Protein AF-A0AB34X089-F1 (afdb_monomer_lite)

Sequence (264 aa):
MVSNAAAQARENARRSDGKFGVQQKAESGLSLTLPTDNRYVPQLSDFTVLPPASEYTDVRDDDGRLIKRKYLVERDGNKAECLEVYYPRTNQLQSCIYRDTEGFLVRDAHIPHEVYYFPNGALDSVSYSPRSEYLEDYLQGGCESFLFSEEYSADGALQDVRHFRSDPDGLTYASKTHLSRNGNVEFVMNYGTHGLYSLHRDIPSFESYYANGQVKRQEWSKAFLFHREGAPAVIEYNPDGSVKEEKYYREGKEVPPPTINNRH

Secondary structure (DSSP, 8-state):
--SHHHHHHHHHHHHHHT---HHHHHHHT------SS------GGGS--PPPSEEEEEEE-TT--EEEEEEEEEETTEEEEEEEEE-TTT--EEEEEEEETTBSSBSSTTS-SEEEE-TTS-EEEEE--B-HHHHHHHHHTT-SEEEEEEEE-TTS-EEEEEEEEE-TT--EEEEEEEE-TTS-EEEEEEEETTSSPPP-TTS-SEEEE-TTS-EEEEE-EETTEE--SSS-SEEEE-TTS-EEEEEEEETTEEEPPP------

Organism: NCBI:txid184870

pLDDT: mean 76.09, std 16.84, range [30.47, 95.56]

Structure (mmCIF, N/CA/C/O backbone):
data_AF-A0AB34X089-F1
#
_entry.id   AF-A0AB34X089-F1
#
loop_
_atom_site.group_PDB
_atom_site.id
_atom_site.type_symbol
_atom_site.label_atom_id
_atom_site.label_alt_id
_atom_site.label_comp_id
_atom_site.label_asym_id
_atom_site.label_entity_id
_atom_site.label_seq_id
_atom_site.pdbx_PDB_ins_code
_atom_site.Cartn_x
_atom_site.Cartn_y
_atom_site.Cartn_z
_atom_site.occupancy
_atom_site.B_iso_or_equiv
_atom_site.auth_seq_id
_atom_site.auth_comp_id
_atom_site.auth_asym_id
_atom_site.auth_atom_id
_atom_site.pdbx_PDB_model_num
ATOM 1 N N . MET A 1 1 ? -17.425 -5.849 40.007 1.00 37.03 1 MET A N 1
ATOM 2 C CA . MET A 1 1 ? -18.579 -5.551 39.125 1.00 37.03 1 MET A CA 1
ATOM 3 C C . MET A 1 1 ? -18.832 -4.040 38.940 1.00 37.03 1 MET A C 1
ATOM 5 O O . MET A 1 1 ? -19.973 -3.643 38.770 1.00 37.03 1 MET A O 1
ATOM 9 N N . VAL A 1 2 ? -17.805 -3.174 38.914 1.00 37.31 2 VAL A N 1
ATOM 10 C CA . VAL A 1 2 ? -17.994 -1.703 38.783 1.00 37.31 2 VAL A CA 1
ATOM 11 C C . VAL A 1 2 ? -17.608 -1.183 37.380 1.00 37.31 2 VAL A C 1
ATOM 13 O O . VAL A 1 2 ? -17.860 -0.031 37.051 1.00 37.31 2 VAL A O 1
ATOM 16 N N . SER A 1 3 ? -17.055 -2.032 36.502 1.00 49.06 3 SER A N 1
ATOM 17 C CA . SER A 1 3 ? -16.540 -1.623 35.184 1.00 49.06 3 SER A CA 1
ATOM 18 C C . SER A 1 3 ? -17.598 -1.474 34.078 1.00 49.06 3 SER A C 1
ATOM 20 O O . SER A 1 3 ? -17.338 -0.773 33.105 1.00 49.06 3 SER A O 1
ATOM 22 N N . ASN A 1 4 ? -18.791 -2.069 34.209 1.00 58.91 4 ASN A N 1
ATOM 23 C CA . ASN A 1 4 ? -19.722 -2.170 33.074 1.00 58.91 4 ASN A CA 1
ATOM 24 C C . ASN A 1 4 ? -20.587 -0.928 32.820 1.00 58.91 4 ASN A C 1
ATOM 26 O O . ASN A 1 4 ? -20.835 -0.607 31.666 1.00 58.91 4 ASN A O 1
ATOM 30 N N . ALA A 1 5 ? -21.029 -0.189 33.842 1.00 66.62 5 ALA A N 1
ATOM 31 C CA . ALA A 1 5 ? -21.973 0.917 33.623 1.00 66.62 5 ALA A CA 1
ATOM 32 C C . ALA A 1 5 ? -21.340 2.104 32.872 1.00 66.62 5 ALA A C 1
ATOM 34 O O . ALA A 1 5 ? -21.946 2.665 31.962 1.00 66.62 5 ALA A O 1
ATOM 35 N N . ALA A 1 6 ? -20.098 2.461 33.216 1.00 62.44 6 ALA A N 1
ATOM 36 C CA . ALA A 1 6 ? -19.370 3.535 32.543 1.00 62.44 6 ALA A CA 1
ATOM 37 C C . ALA A 1 6 ? -18.964 3.148 31.111 1.00 62.44 6 ALA A C 1
ATOM 39 O O . ALA A 1 6 ? -19.041 3.981 30.211 1.00 62.44 6 ALA A O 1
ATOM 40 N N . ALA A 1 7 ? -18.571 1.890 30.888 1.00 63.72 7 ALA A N 1
ATOM 41 C CA . ALA A 1 7 ? -18.294 1.367 29.552 1.00 63.72 7 ALA A CA 1
ATOM 42 C C . ALA A 1 7 ? -19.561 1.365 28.680 1.00 63.72 7 ALA A C 1
ATOM 44 O O . ALA A 1 7 ? -19.526 1.867 27.560 1.00 63.72 7 ALA A O 1
ATOM 45 N N . GLN A 1 8 ? -20.700 0.927 29.226 1.00 69.12 8 GLN A N 1
ATOM 46 C CA . GLN A 1 8 ? -21.992 0.929 28.533 1.00 69.12 8 GLN A CA 1
ATOM 47 C C . GLN A 1 8 ? -22.488 2.348 28.215 1.00 69.12 8 GLN A C 1
ATOM 49 O O . GLN A 1 8 ? -23.020 2.594 27.137 1.00 69.12 8 GLN A O 1
ATOM 54 N N . ALA A 1 9 ? -22.294 3.312 29.119 1.00 69.44 9 ALA A N 1
ATOM 55 C CA . ALA A 1 9 ? -22.629 4.710 28.847 1.00 69.44 9 ALA A CA 1
ATOM 56 C C . ALA A 1 9 ? -21.768 5.288 27.710 1.00 69.44 9 ALA A C 1
ATOM 58 O O . ALA A 1 9 ? -22.283 6.001 26.850 1.00 69.44 9 ALA A O 1
ATOM 59 N N . ARG A 1 10 ? -20.471 4.943 27.665 1.00 72.56 10 ARG A N 1
ATOM 60 C CA . ARG A 1 10 ? -19.563 5.326 26.565 1.00 72.56 10 ARG A CA 1
ATOM 61 C C . ARG A 1 10 ? -19.928 4.668 25.255 1.00 72.56 10 ARG A C 1
ATOM 63 O O . ARG A 1 10 ? -19.813 5.303 24.214 1.00 72.56 10 ARG A O 1
ATOM 70 N N . GLU A 1 11 ? -20.374 3.427 25.309 1.00 67.81 11 GLU A N 1
ATOM 71 C CA . GLU A 1 11 ? -20.908 2.717 24.154 1.00 67.81 11 GLU A CA 1
ATOM 72 C C . GLU A 1 11 ? -22.156 3.424 23.598 1.00 67.81 11 GLU A C 1
ATOM 74 O O . GLU A 1 11 ? -22.220 3.738 22.412 1.00 67.81 11 GLU A O 1
ATOM 79 N N . ASN A 1 12 ? -23.105 3.794 24.461 1.00 71.25 12 ASN A N 1
ATOM 80 C CA . ASN A 1 12 ? -24.312 4.513 24.044 1.00 71.25 12 ASN A CA 1
ATOM 81 C C . ASN A 1 12 ? -24.009 5.913 23.485 1.00 71.25 12 ASN A C 1
ATOM 83 O O . ASN A 1 12 ? -24.613 6.324 22.497 1.00 71.25 12 ASN A O 1
ATOM 87 N N . ALA A 1 13 ? -23.060 6.641 24.080 1.00 68.44 13 ALA A N 1
ATOM 88 C CA . ALA A 1 13 ? -22.653 7.953 23.579 1.00 68.44 13 ALA A CA 1
ATOM 89 C C . ALA A 1 13 ? -21.974 7.857 22.202 1.00 68.44 13 ALA A C 1
ATOM 91 O O . ALA A 1 13 ? -22.303 8.640 21.312 1.00 68.44 13 ALA A O 1
ATOM 92 N N . ARG A 1 14 ? -21.108 6.856 21.990 1.00 72.31 14 ARG A N 1
ATOM 93 C CA . ARG A 1 14 ? -20.492 6.577 20.680 1.00 72.31 14 ARG A CA 1
ATOM 94 C C . ARG A 1 14 ? -21.521 6.254 19.602 1.00 72.31 14 ARG A C 1
ATOM 96 O O . ARG A 1 14 ? -21.407 6.708 18.468 1.00 72.31 14 ARG A O 1
ATOM 103 N N . ARG A 1 15 ? -22.580 5.533 19.984 1.00 68.88 15 ARG A N 1
ATOM 104 C CA . ARG A 1 15 ? -23.734 5.285 19.109 1.00 68.88 15 ARG A CA 1
ATOM 105 C C . ARG A 1 15 ? -24.435 6.560 18.659 1.00 68.88 15 ARG A C 1
ATOM 107 O O . ARG A 1 15 ? -24.921 6.608 17.536 1.00 68.88 15 ARG A O 1
ATOM 114 N N . SER A 1 16 ? -24.461 7.583 19.509 1.00 69.88 16 SER A N 1
ATOM 115 C CA . SER A 1 16 ? -25.101 8.862 19.192 1.00 69.88 16 SER A CA 1
ATOM 116 C C . SER A 1 16 ? -24.227 9.830 18.391 1.00 69.88 16 SER A C 1
ATOM 118 O O . SER A 1 16 ? -24.769 10.599 17.604 1.00 69.88 16 SER A O 1
ATOM 120 N N . ASP A 1 17 ? -22.901 9.814 18.575 1.00 67.69 17 ASP A N 1
ATOM 121 C CA . ASP A 1 17 ? -21.990 10.782 17.941 1.00 67.69 17 ASP A CA 1
ATOM 122 C C . ASP A 1 17 ? -21.309 10.263 16.662 1.00 67.69 17 ASP A C 1
ATOM 124 O O . ASP A 1 17 ? -20.555 11.004 16.029 1.00 67.69 17 ASP A O 1
ATOM 128 N N . GLY A 1 18 ? -21.575 9.010 16.280 1.00 69.56 18 GLY A N 1
ATOM 129 C CA . GLY A 1 18 ? -21.073 8.392 15.052 1.00 69.56 18 GLY A CA 1
ATOM 130 C C . GLY A 1 18 ? -19.677 7.771 15.166 1.00 69.56 18 GLY A C 1
ATOM 131 O O . GLY A 1 18 ? -19.170 7.228 14.181 1.00 69.56 18 GLY A O 1
ATOM 132 N N . LYS A 1 19 ? -19.031 7.818 16.339 1.00 70.44 19 LYS A N 1
ATOM 133 C CA . LYS A 1 19 ? -17.640 7.368 16.499 1.00 70.44 19 LYS A CA 1
ATOM 134 C C . LYS A 1 19 ? -17.548 5.904 16.908 1.00 70.44 19 LYS A C 1
ATOM 136 O O . LYS A 1 19 ? -17.444 5.555 18.085 1.00 70.44 19 LYS A O 1
ATOM 141 N N . PHE A 1 20 ? -17.507 5.043 15.903 1.00 68.56 20 PHE A N 1
ATOM 142 C CA . PHE A 1 20 ? -17.489 3.588 16.052 1.00 68.56 20 PHE A CA 1
ATOM 143 C C . PHE A 1 20 ? -16.114 2.963 15.741 1.00 68.56 20 PHE A C 1
ATOM 145 O O . PHE A 1 20 ? -15.311 3.543 15.001 1.00 68.56 20 PHE A O 1
ATOM 152 N N . GLY A 1 21 ? -15.841 1.779 16.300 1.00 66.25 21 GLY A N 1
ATOM 153 C CA . GLY A 1 21 ? -14.844 0.828 15.778 1.00 66.25 21 GLY A CA 1
ATOM 154 C C . GLY A 1 21 ? -15.476 -0.108 14.736 1.00 66.25 21 GLY A C 1
ATOM 155 O O . GLY A 1 21 ? -16.667 0.010 14.458 1.00 66.25 21 GLY A O 1
ATOM 156 N N . VAL A 1 22 ? -14.712 -1.020 14.123 1.00 62.81 22 VAL A N 1
ATOM 157 C CA . VAL A 1 22 ? -15.210 -1.869 13.009 1.00 62.81 22 VAL A CA 1
ATOM 158 C C . VAL A 1 22 ? -16.387 -2.752 13.425 1.00 62.81 22 VAL A C 1
ATOM 160 O O . VAL A 1 22 ? -17.407 -2.760 12.736 1.00 62.81 22 VAL A O 1
ATOM 163 N N . GLN A 1 23 ? -16.294 -3.422 14.578 1.00 62.38 23 GLN A N 1
ATOM 164 C CA . GLN A 1 23 ? -17.406 -4.217 15.102 1.00 62.38 23 GLN A CA 1
ATOM 165 C C . GLN A 1 23 ? -18.640 -3.333 15.353 1.00 62.38 23 GLN A C 1
ATOM 167 O O . GLN A 1 23 ? -19.743 -3.670 14.929 1.00 62.38 23 GLN A O 1
ATOM 172 N N . GLN A 1 24 ? -18.461 -2.155 15.961 1.00 64.62 24 GLN A N 1
ATOM 173 C CA . GLN A 1 24 ? -19.585 -1.264 16.258 1.00 64.62 24 GLN A CA 1
ATOM 174 C C . GLN A 1 24 ? -20.178 -0.590 15.005 1.00 64.62 24 GLN A C 1
ATOM 176 O O . GLN A 1 24 ? -21.368 -0.278 14.981 1.00 64.62 24 GLN A O 1
ATOM 181 N N . LYS A 1 25 ? -19.390 -0.379 13.940 1.00 63.12 25 LYS A N 1
ATOM 182 C CA . LYS A 1 25 ? -19.893 0.079 12.631 1.00 63.12 25 LYS A CA 1
ATOM 183 C C . LYS A 1 25 ? -20.793 -0.976 11.991 1.00 63.12 25 LYS A C 1
ATOM 185 O O . LYS A 1 25 ? -21.901 -0.655 11.574 1.00 63.12 25 LYS A O 1
ATOM 190 N N . ALA A 1 26 ? -20.364 -2.238 12.006 1.00 60.94 26 ALA A N 1
ATOM 191 C CA . ALA A 1 26 ? -21.178 -3.348 11.520 1.00 60.94 26 ALA A CA 1
ATOM 192 C C . ALA A 1 26 ? -22.489 -3.492 12.320 1.00 60.94 26 ALA A C 1
ATOM 194 O O . ALA A 1 26 ? -23.559 -3.626 11.731 1.00 60.94 26 ALA A O 1
ATOM 195 N N . GLU A 1 27 ? -22.432 -3.384 13.651 1.00 60.38 27 GLU A N 1
ATOM 196 C CA . GLU A 1 27 ? -23.615 -3.457 14.525 1.00 60.38 27 GLU A CA 1
ATOM 197 C C . GLU A 1 27 ? -24.568 -2.255 14.394 1.00 60.38 27 GLU A C 1
ATOM 199 O O . GLU A 1 27 ? -25.774 -2.405 14.580 1.00 60.38 27 GLU A O 1
ATOM 204 N N . SER A 1 28 ? -24.054 -1.060 14.084 1.00 55.12 28 SER A N 1
ATOM 205 C CA . SER A 1 28 ? -24.868 0.155 13.899 1.00 55.12 28 SER A CA 1
ATOM 206 C C . SER A 1 28 ? -25.519 0.258 12.515 1.00 55.12 28 SER A C 1
ATOM 208 O O . SER A 1 28 ? -26.317 1.167 12.289 1.00 55.12 28 SER A O 1
ATOM 210 N N . GLY A 1 29 ? -25.194 -0.649 11.587 1.00 49.75 29 GLY A N 1
ATOM 211 C CA . GLY A 1 29 ? -25.644 -0.587 10.193 1.00 49.75 29 GLY A CA 1
ATOM 212 C C . GLY A 1 29 ? -24.965 0.513 9.365 1.00 49.75 29 GLY A C 1
ATOM 213 O O . GLY A 1 29 ? -25.297 0.687 8.193 1.00 49.75 29 GLY A O 1
ATOM 214 N N . LEU A 1 30 ? -24.005 1.244 9.943 1.00 42.28 30 LEU A N 1
ATOM 215 C CA . LEU A 1 30 ? -23.184 2.232 9.247 1.00 42.28 30 LEU A CA 1
ATOM 216 C C . LEU A 1 30 ? -21.988 1.516 8.616 1.00 42.28 30 LEU A C 1
ATOM 218 O O . LEU A 1 30 ? -20.950 1.315 9.245 1.00 42.28 30 LEU A O 1
ATOM 222 N N . SER A 1 31 ? -22.149 1.110 7.359 1.00 36.44 31 SER A N 1
ATOM 223 C CA . SER A 1 31 ? -21.093 0.462 6.581 1.00 36.44 31 SER A CA 1
ATOM 224 C C . SER A 1 31 ? -19.928 1.426 6.349 1.00 36.44 31 SER A C 1
ATOM 226 O O . SER A 1 31 ? -20.052 2.389 5.595 1.00 36.44 31 SER A O 1
ATOM 228 N N . LEU A 1 32 ? -18.767 1.148 6.951 1.00 37.31 32 LEU A N 1
ATOM 229 C CA . LEU A 1 32 ? -17.511 1.481 6.289 1.00 37.31 32 LEU A CA 1
ATOM 230 C C . LEU A 1 32 ? -17.284 0.337 5.306 1.00 37.31 32 LEU A C 1
ATOM 232 O O . LEU A 1 32 ? -16.791 -0.720 5.695 1.00 37.31 32 LEU A O 1
ATOM 236 N N . THR A 1 33 ? -17.723 0.517 4.065 1.00 33.50 33 THR A N 1
ATOM 237 C CA . THR A 1 33 ? -17.467 -0.451 3.002 1.00 33.50 33 THR A CA 1
ATOM 238 C C . THR A 1 33 ? -15.975 -0.373 2.691 1.00 33.50 33 THR A C 1
ATOM 240 O O . THR A 1 33 ? -15.536 0.361 1.815 1.00 33.50 33 THR A O 1
ATOM 243 N N . LEU A 1 34 ? -15.157 -1.066 3.479 1.00 36.75 34 LEU A N 1
ATOM 244 C CA . LEU A 1 34 ? -13.878 -1.526 2.969 1.00 36.75 34 LEU A CA 1
ATOM 245 C C . LEU A 1 34 ? -14.232 -2.695 2.056 1.00 36.75 34 LEU A C 1
ATOM 247 O O . LEU A 1 34 ? -14.986 -3.564 2.499 1.00 36.75 34 LEU A O 1
ATOM 251 N N . PRO A 1 35 ? -13.772 -2.712 0.798 1.00 32.91 35 PRO A N 1
ATOM 252 C CA . PRO A 1 35 ? -14.087 -3.791 -0.120 1.00 32.91 35 PRO A CA 1
ATOM 253 C C . PRO A 1 35 ? -13.508 -5.095 0.442 1.00 32.91 35 PRO A C 1
ATOM 255 O O . PRO A 1 35 ? -12.342 -5.419 0.243 1.00 32.91 35 PRO A O 1
ATOM 258 N N . THR A 1 36 ? -14.318 -5.836 1.199 1.00 36.28 36 THR A N 1
ATOM 259 C CA . THR A 1 36 ? -14.032 -7.221 1.591 1.00 36.28 36 THR A CA 1
ATOM 260 C C . THR A 1 36 ? -14.281 -8.161 0.416 1.00 36.28 36 THR A C 1
ATOM 262 O O . THR A 1 36 ? -13.644 -9.204 0.327 1.00 36.28 36 THR A O 1
ATOM 265 N N . ASP A 1 37 ? -15.126 -7.726 -0.524 1.00 30.47 37 ASP A N 1
ATOM 266 C CA . ASP A 1 37 ? -15.423 -8.379 -1.795 1.00 30.47 37 ASP A CA 1
ATOM 267 C C . ASP A 1 37 ? -15.024 -7.474 -2.961 1.00 30.47 37 ASP A C 1
ATOM 269 O O . ASP A 1 37 ? -15.840 -6.900 -3.669 1.00 30.47 37 ASP A O 1
ATOM 273 N N . ASN A 1 38 ? -13.721 -7.296 -3.113 1.00 33.72 38 ASN A N 1
ATOM 274 C CA . ASN A 1 38 ? -13.064 -7.239 -4.411 1.00 33.72 38 ASN A CA 1
ATOM 275 C C . ASN A 1 38 ? -11.576 -7.236 -4.108 1.00 33.72 38 ASN A C 1
ATOM 277 O O . ASN A 1 38 ? -10.961 -6.192 -3.899 1.00 33.72 38 ASN A O 1
ATOM 281 N N . ARG A 1 39 ? -10.982 -8.433 -4.083 1.00 37.31 39 ARG A N 1
ATOM 282 C CA . ARG A 1 39 ? -9.532 -8.581 -4.235 1.00 37.31 39 ARG A CA 1
ATOM 283 C C . ARG A 1 39 ? -9.173 -8.191 -5.667 1.00 37.31 39 ARG A C 1
ATOM 285 O O . ARG A 1 39 ? -8.784 -9.038 -6.466 1.00 37.31 39 ARG A O 1
ATOM 292 N N . TYR A 1 40 ? -9.361 -6.923 -6.011 1.00 37.41 40 TYR A N 1
ATOM 293 C CA . TYR A 1 40 ? -8.718 -6.353 -7.172 1.00 37.41 40 TYR A CA 1
ATOM 294 C C . TYR A 1 40 ? -7.255 -6.181 -6.781 1.00 37.41 40 TYR A C 1
ATOM 296 O O . TYR A 1 40 ? -6.865 -5.206 -6.149 1.00 37.41 40 TYR A O 1
ATOM 304 N N . VAL A 1 41 ? -6.485 -7.230 -7.051 1.00 35.94 41 VAL A N 1
ATOM 305 C CA . VAL A 1 41 ? -5.035 -7.158 -7.158 1.00 35.94 41 VAL A CA 1
ATOM 306 C C . VAL A 1 41 ? -4.806 -6.843 -8.629 1.00 35.94 41 VAL A C 1
ATOM 308 O O . VAL A 1 41 ? -5.027 -7.749 -9.443 1.00 35.94 41 VAL A O 1
ATOM 311 N N . PRO A 1 42 ? -4.469 -5.593 -8.995 1.00 38.41 42 PRO A N 1
ATOM 312 C CA . PRO A 1 42 ? -4.079 -5.276 -10.359 1.00 38.41 42 PRO A CA 1
ATOM 313 C C . PRO A 1 42 ? -2.997 -6.276 -10.748 1.00 38.41 42 PRO A C 1
ATOM 315 O O . PRO A 1 42 ? -1.983 -6.410 -10.072 1.00 38.41 42 PRO A O 1
ATOM 318 N N . GLN A 1 43 ? -3.264 -7.093 -11.757 1.00 35.66 43 GLN A N 1
ATOM 319 C CA . GLN A 1 43 ? -2.248 -8.006 -12.246 1.00 35.66 43 GLN A CA 1
ATOM 320 C C . GLN A 1 43 ? -1.304 -7.177 -13.118 1.00 35.66 43 GLN A C 1
ATOM 322 O O . GLN A 1 43 ? -1.750 -6.363 -13.928 1.00 35.66 43 GLN A O 1
ATOM 327 N N . LEU A 1 44 ? 0.002 -7.425 -12.995 1.00 39.03 44 LEU A N 1
ATOM 328 C CA . LEU A 1 44 ? 1.064 -6.840 -13.829 1.00 39.03 44 LEU A CA 1
ATOM 329 C C . LEU A 1 44 ? 0.743 -6.881 -15.345 1.00 39.03 44 LEU A C 1
ATOM 331 O O . LEU A 1 44 ? 1.301 -6.112 -16.128 1.00 39.03 44 LEU A O 1
ATOM 335 N N . SER A 1 45 ? -0.173 -7.765 -15.763 1.00 39.78 45 SER A N 1
ATOM 336 C CA . SER A 1 45 ? -0.670 -7.904 -17.132 1.00 39.78 45 SER A CA 1
ATOM 337 C C . SER A 1 45 ? -1.277 -6.635 -17.737 1.00 39.78 45 SER A C 1
ATOM 339 O O . SER A 1 45 ? -1.270 -6.530 -18.959 1.00 39.78 45 SER A O 1
ATOM 341 N N . ASP A 1 46 ? -1.723 -5.659 -16.942 1.00 43.34 46 ASP A N 1
ATOM 342 C CA . ASP A 1 46 ? -2.302 -4.416 -17.486 1.00 43.34 46 ASP A CA 1
ATOM 343 C C . ASP A 1 46 ? -1.253 -3.304 -17.712 1.00 43.34 46 ASP A C 1
ATOM 345 O O . ASP A 1 46 ? -1.487 -2.327 -18.436 1.00 43.34 46 ASP A O 1
ATOM 349 N N . PHE A 1 47 ? -0.050 -3.476 -17.157 1.00 44.12 47 PHE A N 1
ATOM 350 C CA . PHE A 1 47 ? 1.005 -2.455 -17.085 1.00 44.12 47 PHE A CA 1
ATOM 351 C C . PHE A 1 47 ? 2.334 -2.936 -17.674 1.00 44.12 47 PHE A C 1
ATOM 353 O O . PHE A 1 47 ? 3.411 -2.529 -17.242 1.00 44.12 47 PHE A O 1
ATOM 360 N N . THR A 1 48 ? 2.244 -3.835 -18.658 1.00 43.97 48 THR A N 1
ATOM 361 C CA . THR A 1 48 ? 3.385 -4.487 -19.306 1.00 43.97 48 THR A CA 1
ATOM 362 C C . THR A 1 48 ? 4.477 -3.480 -19.663 1.00 43.97 48 THR A C 1
ATOM 364 O O . THR A 1 48 ? 4.184 -2.422 -20.217 1.00 43.97 48 THR A O 1
ATOM 367 N N . VAL A 1 49 ? 5.735 -3.842 -19.379 1.00 51.72 49 VAL A N 1
ATOM 368 C CA . VAL A 1 49 ? 6.930 -3.161 -19.896 1.00 51.72 49 VAL A CA 1
ATOM 369 C C . VAL A 1 49 ? 6.744 -2.979 -21.398 1.00 51.72 49 VAL A C 1
ATOM 371 O O . VAL A 1 49 ? 6.703 -3.948 -22.158 1.00 51.72 49 VAL A O 1
ATOM 374 N N . LEU A 1 50 ? 6.529 -1.733 -21.804 1.00 56.38 50 LEU A N 1
ATOM 375 C CA . LEU A 1 50 ? 6.173 -1.419 -23.174 1.00 56.38 50 LEU A CA 1
ATOM 376 C C . LEU A 1 50 ? 7.403 -1.627 -24.066 1.00 56.38 50 LEU A C 1
ATOM 378 O O . LEU A 1 50 ? 8.502 -1.204 -23.695 1.00 56.38 50 LEU A O 1
ATOM 382 N N . PRO A 1 51 ? 7.252 -2.272 -25.235 1.00 57.69 51 PRO A N 1
ATOM 383 C CA . PRO A 1 51 ? 8.366 -2.454 -26.149 1.00 57.69 51 PRO A CA 1
ATOM 384 C C . PRO A 1 51 ? 8.893 -1.087 -26.623 1.00 57.69 51 PRO A C 1
ATOM 386 O O . PRO A 1 51 ? 8.110 -0.145 -26.781 1.00 57.69 51 PRO A O 1
ATOM 389 N N . PRO A 1 52 ? 10.208 -0.958 -26.869 1.00 61.03 52 PRO A N 1
ATOM 390 C CA . PRO A 1 52 ? 10.793 0.290 -27.342 1.00 61.03 52 PRO A CA 1
ATOM 391 C C . PRO A 1 52 ? 10.181 0.696 -28.689 1.00 61.03 52 PRO A C 1
ATOM 393 O O . PRO A 1 52 ? 10.203 -0.077 -29.646 1.00 61.03 52 PRO A O 1
ATOM 396 N N . ALA A 1 53 ? 9.671 1.926 -28.777 1.00 60.19 53 ALA A N 1
ATOM 397 C CA . ALA A 1 53 ? 9.202 2.517 -30.030 1.00 60.19 53 ALA A CA 1
ATOM 398 C C . ALA A 1 53 ? 10.385 2.951 -30.916 1.00 60.19 53 ALA A C 1
ATOM 400 O O . ALA A 1 53 ? 10.329 2.831 -32.139 1.00 60.19 53 ALA A O 1
ATOM 401 N N . SER A 1 54 ? 11.478 3.419 -30.299 1.00 65.62 54 SER A N 1
ATOM 402 C CA . SER A 1 54 ? 12.769 3.662 -30.957 1.00 65.62 54 SER A CA 1
ATOM 403 C C . SER A 1 54 ? 13.912 3.789 -29.942 1.00 65.62 54 SER A C 1
ATOM 405 O O . SER A 1 54 ? 13.749 4.417 -28.892 1.00 65.62 54 SER A O 1
ATOM 407 N N . GLU A 1 55 ? 15.083 3.229 -30.258 1.00 67.06 55 GLU A N 1
ATOM 408 C CA . GLU A 1 55 ? 16.297 3.326 -29.433 1.00 67.06 55 GLU A CA 1
ATOM 409 C C . GLU A 1 55 ? 17.009 4.670 -29.630 1.00 67.06 55 GLU A C 1
ATOM 411 O O . GLU A 1 55 ? 17.119 5.162 -30.754 1.00 67.06 55 GLU A O 1
ATOM 416 N N . TYR A 1 56 ? 17.520 5.256 -28.542 1.00 74.06 56 TYR A N 1
ATOM 417 C CA . TYR A 1 56 ? 18.230 6.539 -28.589 1.00 74.06 56 TYR A CA 1
ATOM 418 C C . TYR A 1 56 ? 19.688 6.430 -28.143 1.00 74.06 56 TYR A C 1
ATOM 420 O O . TYR A 1 56 ? 20.535 7.137 -28.691 1.00 74.06 56 TYR A O 1
ATOM 428 N N . THR A 1 57 ? 20.023 5.602 -27.145 1.00 86.50 57 THR A N 1
ATOM 429 C CA . THR A 1 57 ? 21.415 5.478 -26.667 1.00 86.50 57 THR A CA 1
ATOM 430 C C . THR A 1 57 ? 21.647 4.195 -25.859 1.00 86.50 57 THR A C 1
ATOM 432 O O . THR A 1 57 ? 20.913 3.933 -24.909 1.00 86.50 57 THR A O 1
ATOM 435 N N . ASP A 1 58 ? 22.724 3.466 -26.168 1.00 90.38 58 ASP A N 1
ATOM 436 C CA . ASP A 1 58 ? 23.292 2.387 -25.344 1.00 90.38 58 ASP A CA 1
ATOM 437 C C . ASP A 1 58 ? 24.609 2.877 -24.711 1.00 90.38 58 ASP A C 1
ATOM 439 O O . ASP A 1 58 ? 25.469 3.430 -25.400 1.00 90.38 58 ASP A O 1
ATOM 443 N N . VAL A 1 59 ? 24.801 2.642 -23.411 1.00 88.88 59 VAL A N 1
ATOM 444 C CA . VAL A 1 59 ? 26.065 2.896 -22.700 1.00 88.88 59 VAL A CA 1
ATOM 445 C C . VAL A 1 59 ? 26.632 1.572 -22.219 1.00 88.88 59 VAL A C 1
ATOM 447 O O . VAL A 1 59 ? 25.946 0.817 -21.525 1.00 88.88 59 VAL A O 1
ATOM 450 N N . ARG A 1 60 ? 27.891 1.302 -22.570 1.00 89.75 60 ARG A N 1
ATOM 451 C CA . ARG A 1 60 ? 28.584 0.047 -22.263 1.00 89.75 60 ARG A CA 1
ATOM 452 C C . ARG A 1 60 ? 29.822 0.282 -21.398 1.00 89.75 60 ARG A C 1
ATOM 454 O O . ARG A 1 60 ? 30.373 1.380 -21.429 1.00 89.75 60 ARG A O 1
ATOM 461 N N . ASP A 1 61 ? 30.214 -0.719 -20.611 1.00 86.81 61 ASP A N 1
ATOM 462 C CA . ASP A 1 61 ? 31.481 -0.714 -19.864 1.00 86.81 61 ASP A CA 1
ATOM 463 C C . ASP A 1 61 ? 32.677 -1.024 -20.782 1.00 86.81 61 ASP A C 1
ATOM 465 O O . ASP A 1 61 ? 32.507 -1.307 -21.971 1.00 86.81 61 ASP A O 1
ATOM 469 N N . ASP A 1 62 ? 33.890 -0.980 -20.224 1.00 87.75 62 ASP A N 1
ATOM 470 C CA . ASP A 1 62 ? 35.136 -1.282 -20.946 1.00 87.75 62 ASP A CA 1
ATOM 471 C C . ASP A 1 62 ? 35.177 -2.727 -21.488 1.00 87.75 62 ASP A C 1
ATOM 473 O O . ASP A 1 62 ? 35.861 -3.004 -22.473 1.00 87.75 62 ASP A O 1
ATOM 477 N N . ASP A 1 63 ? 34.401 -3.638 -20.885 1.00 86.50 63 ASP A N 1
ATOM 478 C CA . ASP A 1 63 ? 34.230 -5.028 -21.322 1.00 86.50 63 ASP A CA 1
ATOM 479 C C . ASP A 1 63 ? 33.106 -5.182 -22.377 1.00 86.50 63 ASP A C 1
ATOM 481 O O . ASP A 1 63 ? 32.803 -6.295 -22.817 1.00 86.50 63 ASP A O 1
ATOM 485 N N . GLY A 1 64 ? 32.456 -4.086 -22.788 1.00 85.06 64 GLY A N 1
ATOM 486 C CA . GLY A 1 64 ? 31.371 -4.057 -23.773 1.00 85.06 64 GLY A CA 1
ATOM 487 C C . GLY A 1 64 ? 29.988 -4.462 -23.243 1.00 85.06 64 GLY A C 1
ATOM 488 O O . GLY A 1 64 ? 29.035 -4.574 -24.032 1.00 85.06 64 GLY A O 1
ATOM 489 N N . ARG A 1 65 ? 29.834 -4.673 -21.931 1.00 85.50 65 ARG A N 1
ATOM 490 C CA . ARG A 1 65 ? 28.551 -5.022 -21.296 1.00 85.50 65 ARG A CA 1
ATOM 491 C C . ARG A 1 65 ? 27.642 -3.807 -21.218 1.00 85.50 65 ARG A C 1
ATOM 493 O O . ARG A 1 65 ? 28.110 -2.697 -20.998 1.00 85.50 65 ARG A O 1
ATOM 500 N N . LEU A 1 66 ? 26.338 -4.015 -21.379 1.00 86.19 66 LEU A N 1
ATOM 501 C CA . LEU A 1 66 ? 25.357 -2.936 -21.340 1.00 86.19 66 LEU A CA 1
ATOM 502 C C . LEU A 1 66 ? 25.154 -2.475 -19.890 1.00 86.19 66 LEU A C 1
ATOM 504 O O . LEU A 1 66 ? 24.772 -3.262 -19.033 1.00 86.19 66 LEU A O 1
ATOM 508 N N . ILE A 1 67 ? 25.416 -1.199 -19.614 1.00 90.06 67 ILE A N 1
ATOM 509 C CA . ILE A 1 67 ? 25.203 -0.596 -18.289 1.00 90.06 67 ILE A CA 1
ATOM 510 C C . ILE A 1 67 ? 23.879 0.160 -18.264 1.00 90.06 67 ILE A C 1
ATOM 512 O O . ILE A 1 67 ? 23.160 0.139 -17.264 1.00 90.06 67 ILE A O 1
ATOM 516 N N . LYS A 1 68 ? 23.575 0.879 -19.349 1.00 91.94 68 LYS A N 1
ATOM 517 C CA . LYS A 1 68 ? 22.360 1.683 -19.473 1.00 91.94 68 LYS A CA 1
ATOM 518 C C . LYS A 1 68 ? 21.848 1.654 -20.897 1.00 91.94 68 LYS A C 1
ATOM 520 O O . LYS A 1 68 ? 22.646 1.661 -21.834 1.00 91.94 68 LYS A O 1
ATOM 525 N N . ARG A 1 69 ? 20.533 1.714 -21.042 1.00 91.44 69 ARG A N 1
ATOM 526 C CA . ARG A 1 69 ? 19.865 1.881 -22.329 1.00 91.44 69 ARG A CA 1
ATOM 527 C C . ARG A 1 69 ? 18.769 2.922 -22.200 1.00 91.44 69 ARG A C 1
ATOM 529 O O . ARG A 1 69 ? 18.070 2.968 -21.195 1.00 91.44 69 ARG A O 1
ATOM 536 N N . LYS A 1 70 ? 18.624 3.751 -23.224 1.00 90.38 70 LYS A N 1
ATOM 537 C CA . LYS A 1 70 ? 17.615 4.800 -23.287 1.00 90.38 70 LYS A CA 1
ATOM 538 C C . LYS A 1 70 ? 16.806 4.688 -24.575 1.00 90.38 70 LYS A C 1
ATOM 540 O O . LYS A 1 70 ? 17.387 4.644 -25.664 1.00 90.38 70 LYS A O 1
ATOM 545 N N . TYR A 1 71 ? 15.482 4.669 -24.452 1.00 87.38 71 TYR A N 1
ATOM 546 C CA . TYR A 1 71 ? 14.551 4.596 -25.582 1.00 87.38 71 TYR A CA 1
ATOM 547 C C . TYR A 1 71 ? 13.260 5.367 -25.321 1.00 87.38 71 TYR A C 1
ATOM 549 O O . TYR A 1 71 ? 12.957 5.735 -24.188 1.00 87.38 71 TYR A O 1
ATOM 557 N N . LEU A 1 72 ? 12.500 5.607 -26.386 1.00 84.19 72 LEU A N 1
ATOM 558 C CA . LEU A 1 72 ? 11.146 6.136 -26.287 1.00 84.19 72 LEU A CA 1
ATOM 559 C C . LEU A 1 72 ? 10.146 4.986 -26.238 1.00 84.19 72 LEU A C 1
ATOM 561 O O . LEU A 1 72 ? 10.270 3.999 -26.964 1.00 84.19 72 LEU A O 1
ATOM 565 N N . VAL A 1 73 ? 9.144 5.161 -25.400 1.00 81.31 73 VAL A N 1
ATOM 566 C CA . VAL A 1 73 ? 7.994 4.292 -25.225 1.00 81.31 73 VAL A CA 1
ATOM 567 C C . VAL A 1 73 ? 6.752 5.056 -25.653 1.00 81.31 73 VAL A C 1
ATOM 569 O O . VAL A 1 73 ? 6.620 6.240 -25.342 1.00 81.31 73 VAL A O 1
ATOM 572 N N . GLU A 1 74 ? 5.844 4.384 -26.357 1.00 78.12 74 GLU A N 1
ATOM 573 C CA . GLU A 1 74 ? 4.556 4.942 -26.762 1.00 78.12 74 GLU A CA 1
ATOM 574 C C . GLU A 1 74 ? 3.425 3.978 -26.386 1.00 78.12 74 GLU A C 1
ATOM 576 O O . GLU A 1 74 ? 3.491 2.788 -26.696 1.00 78.12 74 GLU A O 1
ATOM 581 N N . ARG A 1 75 ? 2.392 4.494 -25.717 1.00 72.19 75 ARG A N 1
ATOM 582 C CA . ARG A 1 75 ? 1.153 3.775 -25.392 1.00 72.19 75 ARG A CA 1
ATOM 583 C C . ARG A 1 75 ? -0.020 4.720 -25.575 1.00 72.19 75 ARG A C 1
ATOM 585 O O . ARG A 1 75 ? -0.003 5.815 -25.030 1.00 72.19 75 ARG A O 1
ATOM 592 N N . ASP A 1 76 ? -0.999 4.316 -26.378 1.00 70.94 76 ASP A N 1
ATOM 593 C CA . ASP A 1 76 ? -2.227 5.085 -26.628 1.00 70.94 76 ASP A CA 1
ATOM 594 C C . ASP A 1 76 ? -1.975 6.555 -27.039 1.00 70.94 76 ASP A C 1
ATOM 596 O O . ASP A 1 76 ? -2.732 7.464 -26.710 1.00 70.94 76 ASP A O 1
ATOM 600 N N . GLY A 1 77 ? -0.878 6.798 -27.770 1.00 72.88 77 GLY A N 1
ATOM 601 C CA . GLY A 1 77 ? -0.438 8.129 -28.204 1.00 72.88 77 GLY A CA 1
ATOM 602 C C . GLY A 1 77 ? 0.333 8.935 -27.148 1.00 72.88 77 GLY A C 1
ATOM 603 O O . GLY A 1 77 ? 0.915 9.969 -27.482 1.00 72.88 77 GLY A O 1
ATOM 604 N N . ASN A 1 78 ? 0.403 8.458 -25.902 1.00 74.56 78 ASN A N 1
ATOM 605 C CA . ASN A 1 78 ? 1.246 9.019 -24.852 1.00 74.56 78 ASN A CA 1
ATOM 606 C C . ASN A 1 78 ? 2.678 8.509 -24.988 1.00 74.56 78 ASN A C 1
ATOM 608 O O . ASN A 1 78 ? 2.917 7.320 -25.198 1.00 74.56 78 ASN A O 1
ATOM 612 N N . LYS A 1 79 ? 3.640 9.418 -24.834 1.00 77.19 79 LYS A N 1
ATOM 613 C CA . LYS A 1 79 ? 5.066 9.138 -24.992 1.00 77.19 79 LYS A CA 1
ATOM 614 C C . LYS A 1 79 ? 5.807 9.325 -23.679 1.00 77.19 79 LYS A C 1
ATOM 616 O O . LYS A 1 79 ? 5.603 10.319 -22.987 1.00 77.19 79 LYS A O 1
ATOM 621 N N . ALA A 1 80 ? 6.697 8.391 -23.371 1.00 82.00 80 ALA A N 1
ATOM 622 C CA . ALA A 1 80 ? 7.602 8.481 -22.237 1.00 82.00 80 ALA A CA 1
ATOM 623 C C . ALA A 1 80 ? 9.004 8.034 -22.648 1.00 82.00 80 ALA A C 1
ATOM 625 O O . ALA A 1 80 ? 9.187 7.081 -23.400 1.00 82.00 80 ALA A O 1
ATOM 626 N N . GLU A 1 81 ? 10.011 8.724 -22.147 1.00 86.94 81 GLU A N 1
ATOM 627 C CA . GLU A 1 81 ? 11.390 8.278 -22.209 1.00 86.94 81 GLU A CA 1
ATOM 628 C C . GLU A 1 81 ? 11.626 7.224 -21.128 1.00 86.94 81 GLU A C 1
ATOM 630 O O . GLU A 1 81 ? 11.321 7.469 -19.965 1.00 86.94 81 GLU A O 1
ATOM 635 N N . CYS A 1 82 ? 12.196 6.080 -21.499 1.00 88.88 82 CYS A N 1
ATOM 636 C CA . CYS A 1 82 ? 12.629 5.044 -20.572 1.00 88.88 82 CYS A CA 1
ATOM 637 C C . CYS A 1 82 ? 14.157 5.026 -20.466 1.00 88.88 82 CYS A C 1
ATOM 639 O O . CYS A 1 82 ? 14.859 4.986 -21.482 1.00 88.88 82 CYS A O 1
ATOM 641 N N . LEU A 1 83 ? 14.665 5.018 -19.235 1.00 91.06 83 LEU A N 1
ATOM 642 C CA . LEU A 1 83 ? 16.049 4.716 -18.897 1.00 91.06 83 LEU A CA 1
ATOM 643 C C . LEU A 1 83 ? 16.114 3.368 -18.179 1.00 91.06 83 LEU A C 1
ATOM 645 O O . LEU A 1 83 ? 15.705 3.238 -17.025 1.00 91.06 83 LEU A O 1
ATOM 649 N N . GLU A 1 84 ? 16.703 2.390 -18.846 1.00 93.19 84 GLU A N 1
ATOM 650 C CA . GLU A 1 84 ? 17.102 1.128 -18.246 1.00 93.19 84 GLU A CA 1
ATOM 651 C C . GLU A 1 84 ? 18.492 1.250 -17.633 1.00 93.19 84 GLU A C 1
ATOM 653 O O . GLU A 1 84 ? 19.424 1.787 -18.242 1.00 93.19 84 GLU A O 1
ATOM 658 N N . VAL A 1 85 ? 18.641 0.702 -16.434 1.00 93.75 85 VAL A N 1
ATOM 659 C CA . VAL A 1 85 ? 19.921 0.540 -15.744 1.00 93.75 85 VAL A CA 1
ATOM 660 C C . VAL A 1 85 ? 20.099 -0.935 -15.437 1.00 93.75 85 VAL A C 1
ATOM 662 O O . VAL A 1 85 ? 19.143 -1.607 -15.051 1.00 93.75 85 VAL A O 1
ATOM 665 N N . TYR A 1 86 ? 21.316 -1.435 -15.615 1.00 92.12 86 TYR A N 1
ATOM 666 C CA . TYR A 1 86 ? 21.653 -2.845 -15.477 1.00 92.12 86 TYR A CA 1
ATOM 667 C C . TYR A 1 86 ? 22.641 -3.061 -14.333 1.00 92.12 86 TYR A C 1
ATOM 669 O O . TYR A 1 86 ? 23.547 -2.255 -14.101 1.00 92.12 86 TYR A O 1
ATOM 677 N N . TYR A 1 87 ? 22.497 -4.186 -13.637 1.00 89.00 87 TYR A N 1
ATOM 678 C CA . TYR A 1 87 ? 23.432 -4.585 -12.599 1.00 89.00 87 TYR A CA 1
ATOM 679 C C . TYR A 1 87 ? 24.825 -4.864 -13.182 1.00 89.00 87 TYR A C 1
ATOM 681 O O . TYR A 1 87 ? 24.958 -5.627 -14.151 1.00 89.00 87 TYR A O 1
ATOM 689 N N . PRO A 1 88 ? 25.893 -4.346 -12.547 1.00 80.12 88 PRO A N 1
ATOM 690 C CA . PRO A 1 88 ? 27.251 -4.690 -12.935 1.00 80.12 88 PRO A CA 1
ATOM 691 C C . PRO A 1 88 ? 27.480 -6.202 -12.841 1.00 80.12 88 PRO A C 1
ATOM 693 O O . PRO A 1 88 ? 27.094 -6.840 -11.860 1.00 80.12 88 PRO A O 1
ATOM 696 N N . ARG A 1 89 ? 28.185 -6.766 -13.827 1.00 78.12 89 ARG A N 1
ATOM 697 C CA . ARG A 1 89 ? 28.603 -8.182 -13.919 1.00 78.12 89 ARG A CA 1
ATOM 698 C C . ARG A 1 89 ? 27.510 -9.207 -14.228 1.00 78.12 89 ARG A C 1
ATOM 700 O O . ARG A 1 89 ? 27.843 -10.213 -14.845 1.00 78.12 89 ARG A O 1
ATOM 707 N N . THR A 1 90 ? 26.251 -8.987 -13.848 1.00 82.12 90 THR A N 1
ATOM 708 C CA . THR A 1 90 ? 25.156 -9.918 -14.191 1.00 82.12 90 THR A CA 1
ATOM 709 C C . THR A 1 90 ? 24.452 -9.542 -15.490 1.00 82.12 90 THR A C 1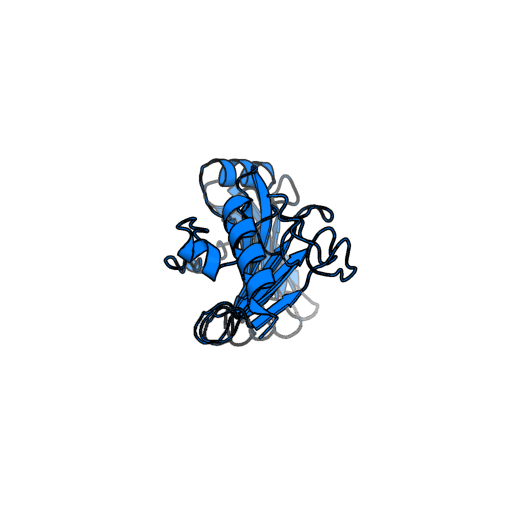
ATOM 711 O O . THR A 1 90 ? 23.840 -10.411 -16.106 1.00 82.12 90 THR A O 1
ATOM 714 N N . ASN A 1 91 ? 24.548 -8.271 -15.917 1.00 80.06 91 ASN A N 1
ATOM 715 C CA . ASN A 1 91 ? 23.839 -7.724 -17.082 1.00 80.06 91 ASN A CA 1
ATOM 716 C C . ASN A 1 91 ? 22.311 -7.930 -16.997 1.00 80.06 91 ASN A C 1
ATOM 718 O O . ASN A 1 91 ? 21.614 -7.888 -18.008 1.00 80.06 91 ASN A O 1
ATOM 722 N N . GLN A 1 92 ? 21.799 -8.180 -15.787 1.00 88.88 92 GLN A N 1
ATOM 723 C CA . GLN A 1 92 ? 20.373 -8.216 -15.505 1.00 88.88 92 GLN A CA 1
ATOM 724 C C . GLN A 1 92 ? 19.861 -6.797 -15.313 1.00 88.88 92 GLN A C 1
ATOM 726 O O . GLN A 1 92 ? 20.573 -5.933 -14.795 1.00 88.88 92 GLN A O 1
ATOM 731 N N . LEU A 1 93 ? 18.620 -6.574 -15.729 1.00 90.25 93 LEU A N 1
ATOM 732 C CA . LEU A 1 93 ? 17.938 -5.306 -15.552 1.00 90.25 93 LEU A CA 1
ATOM 733 C C . LEU A 1 93 ? 17.809 -5.009 -14.053 1.00 90.25 93 LEU A C 1
ATOM 735 O O . LEU A 1 93 ? 17.375 -5.865 -13.292 1.00 90.25 93 LEU A O 1
ATOM 739 N N . GLN A 1 94 ? 18.238 -3.821 -13.640 1.00 93.88 94 GLN A N 1
ATOM 740 C CA . GLN A 1 94 ? 18.131 -3.330 -12.267 1.00 93.88 94 GLN A CA 1
ATOM 741 C C . GLN A 1 94 ? 16.918 -2.415 -12.118 1.00 93.88 94 GLN A C 1
ATOM 743 O O . GLN A 1 94 ? 16.197 -2.497 -11.127 1.00 93.88 94 GLN A O 1
ATOM 748 N N . SER A 1 95 ? 16.701 -1.525 -13.087 1.00 93.81 95 SER A N 1
ATOM 749 C CA . SER A 1 95 ? 15.575 -0.599 -13.045 1.00 93.81 95 SER A CA 1
ATOM 750 C C . SER A 1 95 ? 15.175 -0.091 -14.420 1.00 93.81 95 SER A C 1
ATOM 752 O O . SER A 1 95 ? 16.047 0.133 -15.261 1.00 93.81 95 SER A O 1
ATOM 754 N N . CYS A 1 96 ? 13.890 0.203 -14.590 1.00 91.31 96 CYS A N 1
ATOM 755 C CA . CYS A 1 96 ? 13.357 1.040 -15.661 1.00 91.31 96 CYS A CA 1
ATOM 756 C C . CYS A 1 96 ? 12.806 2.321 -15.041 1.00 91.31 96 CYS A C 1
ATOM 758 O O . CYS A 1 96 ? 11.945 2.264 -14.165 1.00 91.31 96 CYS A O 1
ATOM 760 N N . ILE A 1 97 ? 13.282 3.471 -15.500 1.00 90.38 97 ILE A N 1
ATOM 761 C CA . ILE A 1 97 ? 12.834 4.782 -15.033 1.00 90.38 97 ILE A CA 1
ATOM 762 C C . ILE A 1 97 ? 12.178 5.485 -16.211 1.00 90.38 97 ILE A C 1
ATOM 764 O O . ILE A 1 97 ? 12.851 5.761 -17.204 1.00 90.38 97 ILE A O 1
ATOM 768 N N . TYR A 1 98 ? 10.886 5.778 -16.103 1.00 86.81 98 TYR A N 1
ATOM 769 C CA . TYR A 1 98 ? 10.133 6.441 -17.159 1.00 86.81 98 TYR A CA 1
ATOM 770 C C . TYR A 1 98 ? 9.867 7.895 -16.790 1.00 86.81 98 TYR A C 1
ATOM 772 O O . TYR A 1 98 ? 9.523 8.219 -15.649 1.00 86.81 98 TYR A O 1
ATOM 780 N N . ARG A 1 99 ? 10.031 8.789 -17.759 1.00 84.56 99 ARG A N 1
ATOM 781 C CA . ARG A 1 99 ? 9.793 10.228 -17.613 1.00 84.56 99 ARG A CA 1
ATOM 782 C C . ARG A 1 99 ? 9.068 10.735 -18.853 1.00 84.56 99 ARG A C 1
ATOM 784 O O . ARG A 1 99 ? 9.316 10.257 -19.956 1.00 84.56 99 ARG A O 1
ATOM 791 N N . ASP A 1 100 ? 8.165 11.692 -18.690 1.00 75.31 100 ASP A N 1
ATOM 792 C CA . ASP A 1 100 ? 7.555 12.364 -19.837 1.00 75.31 100 ASP A CA 1
ATOM 793 C C . ASP A 1 100 ? 8.616 13.232 -20.541 1.00 75.31 100 ASP A C 1
ATOM 795 O O . ASP A 1 100 ? 9.509 13.808 -19.922 1.00 75.31 100 ASP A O 1
ATOM 799 N N . THR A 1 101 ? 8.526 13.340 -21.860 1.00 65.00 101 THR A N 1
ATOM 800 C CA . THR A 1 101 ? 9.356 14.264 -22.643 1.00 65.00 101 THR A CA 1
ATOM 801 C C . THR A 1 101 ? 9.123 15.736 -22.278 1.00 65.00 101 THR A C 1
ATOM 803 O O . THR A 1 101 ? 10.008 16.566 -22.479 1.00 65.00 101 THR A O 1
ATOM 806 N N . GLU A 1 102 ? 7.957 16.061 -21.710 1.00 65.44 102 GLU A N 1
ATOM 807 C CA . GLU A 1 102 ? 7.576 17.412 -21.281 1.00 65.44 102 GLU A CA 1
ATOM 808 C C . GLU A 1 102 ? 7.724 17.643 -19.759 1.00 65.44 102 GLU A C 1
ATOM 810 O O . GLU A 1 102 ? 7.350 18.711 -19.269 1.00 65.44 102 GLU A O 1
ATOM 815 N N . GLY A 1 103 ? 8.250 16.680 -18.981 1.00 60.03 103 GLY A N 1
ATOM 816 C CA . GLY A 1 103 ? 8.448 16.834 -17.530 1.00 60.03 103 GLY A CA 1
ATOM 817 C C . GLY A 1 103 ? 8.819 15.551 -16.768 1.00 60.03 103 GLY A C 1
ATOM 818 O O . GLY A 1 103 ? 8.872 14.461 -17.316 1.00 60.03 103 GLY A O 1
ATOM 819 N N . PHE A 1 104 ? 9.059 15.653 -15.455 1.00 58.44 104 PHE A N 1
ATOM 820 C CA . PHE A 1 104 ? 9.484 14.498 -14.642 1.00 58.44 104 PHE A CA 1
ATOM 821 C C . PHE A 1 104 ? 8.373 13.473 -14.334 1.00 58.44 104 PHE A C 1
ATOM 823 O O . PHE A 1 104 ? 8.681 12.381 -13.873 1.00 58.44 104 PHE A O 1
ATOM 830 N N . LEU A 1 105 ? 7.101 13.808 -14.573 1.00 60.41 105 LEU A N 1
ATOM 831 C CA . LEU A 1 105 ? 5.938 12.984 -14.221 1.00 60.41 105 LEU A CA 1
ATOM 832 C C . LEU A 1 105 ? 5.281 12.411 -15.473 1.00 60.41 105 LEU A C 1
ATOM 834 O O . LEU A 1 105 ? 5.081 13.137 -16.448 1.00 60.41 105 LEU A O 1
ATOM 838 N N . VAL A 1 106 ? 4.909 11.133 -15.426 1.00 63.56 106 VAL A N 1
ATOM 839 C CA . VAL A 1 106 ? 4.300 10.443 -16.566 1.00 63.56 106 VAL A CA 1
ATOM 840 C C . VAL A 1 106 ? 2.828 10.841 -16.675 1.00 63.56 106 VAL A C 1
ATOM 842 O O . VAL A 1 106 ? 2.099 10.815 -15.690 1.00 63.56 106 VAL A O 1
ATOM 845 N N . ARG A 1 107 ? 2.386 11.276 -17.860 1.00 62.75 107 ARG A N 1
ATOM 846 C CA . ARG A 1 107 ? 0.991 11.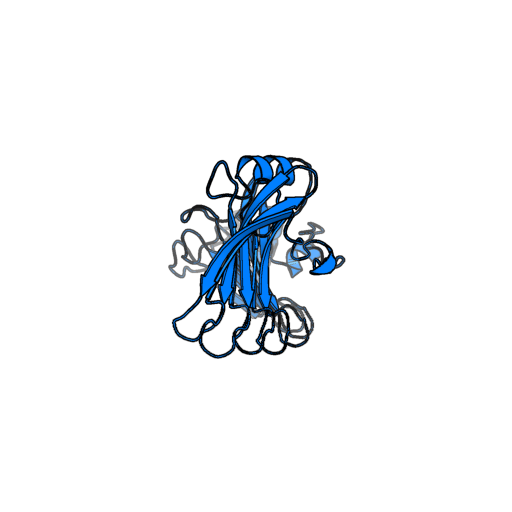701 -18.080 1.00 62.75 107 ARG A CA 1
ATOM 847 C C . ARG A 1 107 ? -0.003 10.548 -18.009 1.00 62.75 107 ARG A C 1
ATOM 849 O O . ARG A 1 107 ? -1.108 10.734 -17.516 1.00 62.75 107 ARG A O 1
ATOM 856 N N . ASP A 1 108 ? 0.397 9.389 -18.512 1.00 65.88 108 ASP A N 1
ATOM 857 C CA . ASP A 1 108 ? -0.429 8.191 -18.527 1.00 65.88 108 ASP A CA 1
ATOM 858 C C . ASP A 1 108 ? -0.179 7.374 -17.263 1.00 65.88 108 ASP A C 1
ATOM 860 O O . ASP A 1 108 ? 0.933 6.903 -17.025 1.00 65.88 108 ASP A O 1
ATOM 864 N N . ALA A 1 109 ? -1.219 7.184 -16.459 1.00 67.12 109 ALA A N 1
ATOM 865 C CA . ALA A 1 109 ? -1.129 6.373 -15.259 1.00 67.12 109 ALA A CA 1
ATOM 866 C C . ALA A 1 109 ? -0.884 4.878 -15.522 1.00 67.12 109 ALA A C 1
ATOM 868 O O . ALA A 1 109 ? -0.567 4.151 -14.584 1.00 67.12 109 ALA A O 1
ATOM 869 N N . HIS A 1 110 ? -1.008 4.412 -16.766 1.00 67.75 110 HIS A N 1
ATOM 870 C CA . HIS A 1 110 ? -0.684 3.039 -17.151 1.00 67.75 110 HIS A CA 1
ATOM 871 C C . HIS A 1 110 ? 0.774 2.848 -17.564 1.00 67.75 110 HIS A C 1
ATOM 873 O O . HIS A 1 110 ? 1.186 1.727 -17.879 1.00 67.75 110 HIS A O 1
ATOM 879 N N . ILE A 1 111 ? 1.559 3.923 -17.584 1.00 73.56 111 ILE A N 1
ATOM 880 C CA . ILE A 1 111 ? 3.003 3.858 -17.752 1.00 73.56 111 ILE A CA 1
ATOM 881 C C . ILE A 1 111 ? 3.624 4.002 -16.352 1.00 73.56 111 ILE A C 1
ATOM 883 O O . ILE A 1 111 ? 3.425 5.031 -15.699 1.00 73.56 111 ILE A O 1
ATOM 887 N N . PRO A 1 112 ? 4.370 2.991 -15.866 1.00 80.81 112 PRO A N 1
ATOM 888 C CA . PRO A 1 112 ? 5.077 3.088 -14.594 1.00 80.81 112 PRO A CA 1
ATOM 889 C C . PRO A 1 112 ? 6.008 4.293 -14.576 1.00 80.81 112 PRO A C 1
ATOM 891 O O . PRO A 1 112 ? 6.615 4.613 -15.585 1.00 80.81 112 PRO A O 1
ATOM 894 N N . HIS A 1 113 ? 6.174 4.933 -13.428 1.00 85.44 113 HIS A N 1
ATOM 895 C CA . HIS A 1 113 ? 7.210 5.939 -13.213 1.00 85.44 113 HIS A CA 1
ATOM 896 C C . HIS A 1 113 ? 8.565 5.267 -12.964 1.00 85.44 113 HIS A C 1
ATOM 898 O O . HIS A 1 113 ? 9.570 5.644 -13.569 1.00 85.44 113 HIS A O 1
ATOM 904 N N . GLU A 1 114 ? 8.595 4.249 -12.103 1.00 90.44 114 GLU A N 1
ATOM 905 C CA . GLU A 1 114 ? 9.799 3.479 -11.785 1.00 90.44 114 GLU A CA 1
ATOM 906 C C . GLU A 1 114 ? 9.454 2.002 -11.604 1.00 90.44 114 GLU A C 1
ATOM 908 O O . GLU A 1 114 ? 8.438 1.657 -11.000 1.00 90.44 114 GLU A O 1
ATOM 913 N N . VAL A 1 115 ? 10.328 1.140 -12.114 1.00 92.06 115 VAL A N 1
ATOM 914 C CA . VAL A 1 115 ? 10.292 -0.308 -11.919 1.00 92.06 115 VAL A CA 1
ATOM 915 C C . VAL A 1 115 ? 11.669 -0.748 -11.457 1.00 92.06 115 VAL A C 1
ATOM 917 O O . VAL A 1 115 ? 12.658 -0.387 -12.093 1.00 92.06 115 VAL A O 1
ATOM 920 N N . TYR A 1 116 ? 11.737 -1.537 -10.392 1.00 93.94 116 TYR A N 1
ATOM 921 C CA . TYR A 1 116 ? 12.973 -2.099 -9.859 1.00 93.94 116 TYR A CA 1
ATOM 922 C C . TYR A 1 116 ? 12.932 -3.621 -9.876 1.00 93.94 116 TYR A C 1
ATOM 924 O O . TYR A 1 116 ? 11.870 -4.235 -9.763 1.00 93.94 116 TYR A O 1
ATOM 932 N N . TYR A 1 117 ? 14.111 -4.222 -9.987 1.00 92.62 117 TYR A N 1
ATOM 933 C CA . TYR A 1 117 ? 14.299 -5.665 -10.014 1.00 92.62 117 TYR A CA 1
ATOM 934 C C . TYR A 1 117 ? 15.414 -6.065 -9.059 1.00 92.62 117 TYR A C 1
ATOM 936 O O . TYR A 1 117 ? 16.409 -5.355 -8.913 1.00 92.62 117 TYR A O 1
ATOM 944 N N . PHE A 1 118 ? 15.285 -7.244 -8.466 1.00 92.00 118 PHE A N 1
ATOM 945 C CA . PHE A 1 118 ? 16.337 -7.863 -7.676 1.00 92.00 118 PHE A CA 1
ATOM 946 C C . PHE A 1 118 ? 17.488 -8.373 -8.562 1.00 92.00 118 PHE A C 1
ATOM 948 O O . PHE A 1 118 ? 17.286 -8.677 -9.739 1.00 92.00 118 PHE A O 1
ATOM 955 N N . PRO A 1 119 ? 18.691 -8.613 -7.997 1.00 93.00 119 PRO A N 1
ATOM 956 C CA . PRO A 1 119 ? 19.824 -9.188 -8.734 1.00 93.00 119 PRO A CA 1
ATOM 957 C C . PRO A 1 119 ? 19.627 -10.617 -9.264 1.00 93.00 119 PRO A C 1
ATOM 959 O O . PRO A 1 119 ? 20.550 -11.158 -9.870 1.00 93.00 119 PRO A O 1
ATOM 962 N N . ASN A 1 120 ? 18.500 -11.265 -8.956 1.00 89.75 120 ASN A N 1
ATOM 963 C CA . ASN A 1 120 ? 18.102 -12.557 -9.518 1.00 89.75 120 ASN A CA 1
ATOM 964 C C . ASN A 1 120 ? 17.110 -12.411 -10.693 1.00 89.75 120 ASN A C 1
ATOM 966 O O . ASN A 1 120 ? 16.719 -13.424 -11.271 1.00 89.75 120 ASN A O 1
ATOM 970 N N . GLY A 1 121 ? 16.709 -11.182 -11.035 1.00 88.94 121 GLY A N 1
ATOM 971 C CA . GLY A 1 121 ? 15.762 -10.849 -12.097 1.00 88.94 121 GLY A CA 1
ATOM 972 C C . GLY A 1 121 ? 14.297 -10.833 -11.660 1.00 88.94 121 GLY A C 1
ATOM 973 O O . GLY A 1 121 ? 13.435 -10.531 -12.482 1.00 88.94 121 GLY A O 1
ATOM 974 N N . ALA A 1 122 ? 13.992 -11.151 -10.398 1.00 88.31 122 ALA A N 1
ATOM 975 C CA . ALA A 1 122 ? 12.637 -11.028 -9.871 1.00 88.31 122 ALA A CA 1
ATOM 976 C C . ALA A 1 122 ? 12.232 -9.551 -9.765 1.00 88.31 122 ALA A C 1
ATOM 978 O O . ALA A 1 122 ? 13.067 -8.692 -9.476 1.00 88.31 122 ALA A O 1
ATOM 979 N N . LEU A 1 123 ? 10.948 -9.266 -9.986 1.00 89.50 123 LEU A N 1
ATOM 980 C CA . LEU A 1 123 ? 10.382 -7.937 -9.781 1.00 89.50 123 LEU A CA 1
ATOM 981 C C . LEU A 1 123 ? 10.513 -7.555 -8.301 1.00 89.50 123 LEU A C 1
ATOM 983 O O . LEU A 1 123 ? 10.181 -8.359 -7.435 1.00 89.50 123 LEU A O 1
ATOM 987 N N . ASP A 1 124 ? 11.027 -6.358 -8.036 1.00 93.25 124 ASP A N 1
ATOM 988 C CA . ASP A 1 124 ? 11.167 -5.793 -6.689 1.00 93.25 124 ASP A CA 1
ATOM 989 C C . ASP A 1 124 ? 10.012 -4.833 -6.424 1.00 93.25 124 ASP A C 1
ATOM 991 O O . ASP A 1 124 ? 9.208 -5.045 -5.521 1.00 93.25 124 ASP A O 1
ATOM 995 N N . SER A 1 125 ? 9.851 -3.820 -7.271 1.00 92.56 125 SER A N 1
ATOM 996 C CA . SER A 1 125 ? 8.767 -2.859 -7.106 1.00 92.56 125 SER A CA 1
ATOM 997 C C . SER A 1 125 ? 8.355 -2.198 -8.409 1.00 92.56 125 SER A C 1
ATOM 999 O O . SER A 1 125 ? 9.125 -2.110 -9.367 1.00 92.56 125 SER A O 1
ATOM 1001 N N . VAL A 1 126 ? 7.117 -1.718 -8.420 1.00 89.12 126 VAL A N 1
ATOM 1002 C CA . VAL A 1 126 ? 6.544 -0.880 -9.473 1.00 89.12 126 VAL A CA 1
ATOM 1003 C C . VAL A 1 126 ? 5.929 0.331 -8.793 1.00 89.12 126 VAL A C 1
ATOM 1005 O O . VAL A 1 126 ? 5.234 0.189 -7.788 1.00 89.12 126 VAL A O 1
ATOM 1008 N N . SER A 1 127 ? 6.167 1.527 -9.320 1.00 88.50 127 SER A N 1
ATOM 1009 C CA . SER A 1 127 ? 5.514 2.746 -8.854 1.00 88.50 127 SER A CA 1
ATOM 1010 C C . SER A 1 127 ? 4.974 3.568 -10.012 1.00 88.50 127 SER A C 1
ATOM 1012 O O . SER A 1 127 ? 5.570 3.627 -11.087 1.00 88.50 127 SER A O 1
ATOM 1014 N N . TYR A 1 128 ? 3.855 4.235 -9.765 1.00 84.31 128 TYR A N 1
ATOM 1015 C CA . TYR A 1 128 ? 3.211 5.179 -10.660 1.00 84.31 128 TYR A CA 1
ATOM 1016 C C . TYR A 1 128 ? 3.214 6.543 -9.981 1.00 84.31 128 TYR A C 1
ATOM 1018 O O . TYR A 1 128 ? 2.967 6.678 -8.783 1.00 84.31 128 TYR A O 1
ATOM 1026 N N . SER A 1 129 ? 3.528 7.576 -10.745 1.00 79.88 129 SER A N 1
ATOM 1027 C CA . SER A 1 129 ? 3.473 8.962 -10.285 1.00 79.88 129 SER A CA 1
ATOM 1028 C C . SER A 1 129 ? 2.865 9.792 -11.404 1.00 79.88 129 SER A C 1
ATOM 1030 O O . SER A 1 129 ? 3.597 10.490 -12.114 1.00 79.88 129 SER A O 1
ATOM 1032 N N . PRO A 1 130 ? 1.541 9.648 -11.623 1.00 73.50 130 PRO A N 1
ATOM 1033 C CA . PRO A 1 130 ? 0.852 10.481 -12.587 1.00 73.50 130 PRO A CA 1
ATOM 1034 C C . PRO A 1 130 ? 0.889 11.936 -12.123 1.00 73.50 130 PRO A C 1
ATOM 1036 O O . PRO A 1 130 ? 1.109 12.236 -10.944 1.00 73.50 130 PRO A O 1
ATOM 1039 N N . ARG A 1 131 ? 0.660 12.859 -13.053 1.00 73.25 131 ARG A N 1
ATOM 1040 C CA . ARG A 1 131 ? 0.503 14.269 -12.689 1.00 73.25 131 ARG A CA 1
ATOM 1041 C C . ARG A 1 131 ? -0.732 14.467 -11.804 1.00 73.25 131 ARG A C 1
ATOM 1043 O O . ARG A 1 131 ? -1.697 13.706 -11.899 1.00 73.25 131 ARG A O 1
ATOM 1050 N N . SER A 1 132 ? -0.702 15.493 -10.953 1.00 70.44 132 SER A N 1
ATOM 1051 C CA . SER A 1 132 ? -1.790 15.783 -10.011 1.00 70.44 132 SER A CA 1
ATOM 1052 C C . SER A 1 132 ? -3.125 16.006 -10.715 1.00 70.44 132 SER A C 1
ATOM 1054 O O . SER A 1 132 ? -4.137 15.544 -10.205 1.00 70.44 132 SER A O 1
ATOM 1056 N N . GLU A 1 133 ? -3.130 16.616 -11.906 1.00 71.69 133 GLU A N 1
ATOM 1057 C CA . GLU A 1 133 ? -4.368 16.865 -12.656 1.00 71.69 133 GLU A CA 1
ATOM 1058 C C . GLU A 1 133 ? -5.067 15.553 -13.048 1.00 71.69 133 GLU A C 1
ATOM 1060 O O . GLU A 1 133 ? -6.275 15.421 -12.890 1.00 71.69 133 GLU A O 1
ATOM 1065 N N . TYR A 1 134 ? -4.297 14.544 -13.476 1.00 73.50 134 TYR A N 1
ATOM 1066 C CA . TYR A 1 134 ? -4.844 13.222 -13.786 1.00 73.50 134 TYR A CA 1
ATOM 1067 C C . TYR A 1 134 ? -5.418 12.553 -12.536 1.00 73.50 134 TYR A C 1
ATOM 1069 O O . TYR A 1 134 ? -6.488 11.953 -12.585 1.00 73.50 134 TYR A O 1
ATOM 1077 N N . LEU A 1 135 ? -4.700 12.632 -11.411 1.00 71.38 135 LEU A N 1
ATOM 1078 C CA . LEU A 1 135 ? -5.128 12.001 -10.165 1.00 71.38 135 LEU A CA 1
ATOM 1079 C C . LEU A 1 135 ? -6.424 12.630 -9.632 1.00 71.38 135 LEU A C 1
ATOM 1081 O O . LEU A 1 135 ? -7.305 11.906 -9.169 1.00 71.38 135 LEU A O 1
ATOM 1085 N N . GLU A 1 136 ? -6.543 13.955 -9.716 1.00 68.94 136 GLU A N 1
ATOM 1086 C CA . GLU A 1 136 ? -7.745 14.691 -9.325 1.00 68.94 136 GLU A CA 1
ATOM 1087 C C . GLU A 1 136 ? -8.940 14.316 -10.208 1.00 68.94 136 GLU A C 1
ATOM 1089 O O . GLU A 1 136 ? -9.970 13.915 -9.666 1.00 68.94 136 GLU A O 1
ATOM 1094 N N . ASP A 1 137 ? -8.790 14.336 -11.536 1.00 69.38 137 ASP A N 1
ATOM 1095 C CA . ASP A 1 137 ? -9.849 13.934 -12.473 1.00 69.38 137 ASP A CA 1
ATOM 1096 C C . ASP A 1 137 ? -10.267 12.466 -12.267 1.00 69.38 137 ASP A C 1
ATOM 1098 O O . ASP A 1 137 ? -11.457 12.141 -12.226 1.00 69.38 137 ASP A O 1
ATOM 1102 N N . TYR A 1 138 ? -9.293 11.569 -12.084 1.00 69.81 138 TYR A N 1
ATOM 1103 C CA . TYR A 1 138 ? -9.529 10.137 -11.892 1.00 69.81 138 TYR A CA 1
ATOM 1104 C C . TYR A 1 138 ? -10.307 9.847 -10.600 1.00 69.81 138 TYR A C 1
ATOM 1106 O O . TYR A 1 138 ? -11.272 9.078 -10.614 1.00 69.81 138 TYR A O 1
ATOM 1114 N N . LEU A 1 139 ? -9.919 10.475 -9.484 1.00 66.25 139 LEU A N 1
ATOM 1115 C CA . LEU A 1 139 ? -10.594 10.299 -8.194 1.00 66.25 139 LEU A CA 1
ATOM 1116 C C . LEU A 1 139 ? -11.954 11.020 -8.147 1.00 66.25 139 LEU A C 1
ATOM 1118 O O . LEU A 1 139 ? -12.885 10.516 -7.520 1.00 66.25 139 LEU A O 1
ATOM 1122 N N . GLN A 1 140 ? -12.112 12.159 -8.830 1.00 65.12 140 GLN A N 1
ATOM 1123 C CA . GLN A 1 140 ? -13.401 12.860 -8.939 1.00 65.12 140 GLN A CA 1
ATOM 1124 C C . GLN A 1 140 ? -14.401 12.137 -9.855 1.00 65.12 140 GLN A C 1
ATOM 1126 O O . GLN A 1 140 ? -15.609 12.263 -9.657 1.00 65.12 140 GLN A O 1
ATOM 1131 N N . GLY A 1 141 ? -13.927 11.329 -10.810 1.00 62.31 141 GLY A N 1
ATOM 1132 C CA . GLY A 1 141 ? -14.748 10.524 -11.723 1.00 62.31 141 GLY A CA 1
ATOM 1133 C C . GLY A 1 141 ? -15.509 9.353 -11.082 1.00 62.31 141 GLY A C 1
ATOM 1134 O O . GLY A 1 141 ? -16.120 8.563 -11.799 1.00 62.31 141 GLY A O 1
ATOM 1135 N N . GLY A 1 142 ? -15.482 9.221 -9.751 1.00 59.72 142 GLY A N 1
ATOM 1136 C CA . GLY A 1 142 ? -16.162 8.153 -9.011 1.00 59.72 142 GLY A CA 1
ATOM 1137 C C . GLY A 1 142 ? -15.322 6.891 -8.800 1.00 59.72 142 GLY A C 1
ATOM 1138 O O . GLY A 1 142 ? -15.857 5.882 -8.344 1.00 59.72 142 GLY A O 1
ATOM 1139 N N . CYS A 1 143 ? -14.021 6.926 -9.108 1.00 60.84 143 CYS A N 1
ATOM 1140 C CA . CYS A 1 143 ? -13.112 5.824 -8.805 1.00 60.84 143 CYS A CA 1
ATOM 1141 C C . CYS A 1 143 ? -12.758 5.810 -7.311 1.00 60.84 143 CYS A C 1
ATOM 1143 O O . CYS A 1 143 ? -12.308 6.812 -6.760 1.00 60.84 143 CYS A O 1
ATOM 1145 N N . GLU A 1 144 ? -12.899 4.655 -6.655 1.00 67.88 144 GLU A N 1
ATOM 1146 C CA . GLU A 1 144 ? -12.676 4.535 -5.204 1.00 67.88 144 GLU A CA 1
ATOM 1147 C C . GLU A 1 144 ? -11.200 4.671 -4.791 1.00 67.88 144 GLU A C 1
ATOM 1149 O O . GLU A 1 144 ? -10.895 5.065 -3.662 1.00 67.88 144 GLU A O 1
ATOM 1154 N N . SER A 1 145 ? -10.263 4.310 -5.677 1.00 78.75 145 SER A N 1
ATOM 1155 C CA . SER A 1 145 ? -8.829 4.386 -5.393 1.00 78.75 145 SER A CA 1
ATOM 1156 C C . SER A 1 145 ? -7.963 4.314 -6.651 1.00 78.75 145 SER A C 1
ATOM 1158 O O . SER A 1 145 ? -8.390 3.795 -7.682 1.00 78.75 145 SER A O 1
ATOM 1160 N N . PHE A 1 146 ? -6.724 4.789 -6.540 1.00 81.31 146 PHE A N 1
ATOM 1161 C CA . PHE A 1 146 ? -5.696 4.733 -7.576 1.00 81.31 146 PHE A CA 1
ATOM 1162 C C . PHE A 1 146 ? -4.477 3.950 -7.075 1.00 81.31 146 PHE A C 1
ATOM 1164 O O . PHE A 1 146 ? -3.842 4.393 -6.120 1.00 81.31 146 PHE A O 1
ATOM 1171 N N . LEU A 1 147 ? -4.133 2.812 -7.694 1.00 83.50 147 LEU A N 1
ATOM 1172 C CA . LEU A 1 147 ? -2.904 2.071 -7.376 1.00 83.50 147 LEU A CA 1
ATOM 1173 C C . LEU A 1 147 ? -1.689 2.890 -7.824 1.00 83.50 147 LEU A C 1
ATOM 1175 O O . LEU A 1 147 ? -1.545 3.173 -9.008 1.00 83.50 147 LEU A O 1
ATOM 1179 N N . PHE A 1 148 ? -0.787 3.211 -6.897 1.00 84.44 148 PHE A N 1
ATOM 1180 C CA . PHE A 1 148 ? 0.441 3.932 -7.229 1.00 84.44 148 PHE A CA 1
ATOM 1181 C C . PHE A 1 148 ? 1.725 3.186 -6.877 1.00 84.44 148 PHE A C 1
ATOM 1183 O O . PHE A 1 148 ? 2.796 3.648 -7.259 1.00 84.44 148 PHE A O 1
ATOM 1190 N N . SER A 1 149 ? 1.674 2.063 -6.157 1.00 88.56 149 SER A N 1
ATOM 1191 C CA . SER A 1 149 ? 2.883 1.276 -5.900 1.00 88.56 149 SER A CA 1
ATOM 1192 C C . SER A 1 149 ? 2.589 -0.159 -5.479 1.00 88.56 149 SER A C 1
ATOM 1194 O O . SER A 1 149 ? 1.643 -0.413 -4.736 1.00 88.56 149 SER A O 1
ATOM 1196 N N . GLU A 1 150 ? 3.449 -1.071 -5.923 1.00 90.38 150 GLU A N 1
ATOM 1197 C CA . GLU A 1 150 ? 3.524 -2.466 -5.495 1.00 90.38 150 GLU A CA 1
ATOM 1198 C C . GLU A 1 150 ? 4.973 -2.822 -5.148 1.00 90.38 150 GLU A C 1
ATOM 1200 O O . GLU A 1 150 ? 5.896 -2.365 -5.826 1.00 90.38 150 GLU A O 1
ATOM 1205 N N . GLU A 1 151 ? 5.177 -3.632 -4.109 1.00 93.56 151 GLU A N 1
ATOM 1206 C CA . GLU A 1 151 ? 6.492 -4.136 -3.691 1.00 93.56 151 GLU A CA 1
ATOM 1207 C C . GLU A 1 151 ? 6.412 -5.644 -3.427 1.00 93.56 151 GLU A C 1
ATOM 1209 O O . GLU A 1 151 ? 5.430 -6.146 -2.869 1.00 93.56 151 GLU A O 1
ATOM 1214 N N . TYR A 1 152 ? 7.455 -6.364 -3.818 1.00 91.19 152 TYR A N 1
ATOM 1215 C CA . TYR A 1 152 ? 7.523 -7.819 -3.865 1.00 91.19 152 TYR A CA 1
ATOM 1216 C C . TYR A 1 152 ? 8.783 -8.315 -3.140 1.00 91.19 152 TYR A C 1
ATOM 1218 O O . TYR A 1 152 ? 9.806 -7.636 -3.094 1.00 91.19 152 TYR A O 1
ATOM 1226 N N . SER A 1 153 ? 8.759 -9.533 -2.596 1.00 91.31 153 SER A N 1
ATOM 1227 C CA . SER A 1 153 ? 9.993 -10.214 -2.189 1.00 91.31 153 SER A CA 1
ATOM 1228 C C . SER A 1 153 ? 10.734 -10.817 -3.374 1.00 91.31 153 SER A C 1
ATOM 1230 O O . SER A 1 153 ? 10.160 -11.122 -4.415 1.00 91.31 153 SER A O 1
ATOM 1232 N N . ALA A 1 154 ? 12.019 -11.112 -3.166 1.00 90.69 154 ALA A N 1
ATOM 1233 C CA . ALA A 1 154 ? 12.883 -11.750 -4.159 1.00 90.69 154 ALA A CA 1
ATOM 1234 C C . ALA A 1 154 ? 12.427 -13.148 -4.624 1.00 90.69 154 ALA A C 1
ATOM 1236 O O . ALA A 1 154 ? 12.953 -13.656 -5.614 1.00 90.69 154 ALA A O 1
ATOM 1237 N N . ASP A 1 155 ? 11.484 -13.782 -3.918 1.00 89.31 155 ASP A N 1
ATOM 1238 C CA . ASP A 1 155 ? 10.826 -15.031 -4.320 1.00 89.31 155 ASP A CA 1
ATOM 1239 C C . ASP A 1 155 ? 9.511 -14.812 -5.095 1.00 89.31 155 ASP A C 1
ATOM 1241 O O . ASP A 1 155 ? 8.850 -15.784 -5.458 1.00 89.31 155 ASP A O 1
ATOM 1245 N N . GLY A 1 156 ? 9.145 -13.557 -5.366 1.00 86.88 156 GLY A N 1
ATOM 1246 C CA . GLY A 1 156 ? 7.988 -13.154 -6.162 1.00 86.88 156 GLY A CA 1
ATOM 1247 C C . GLY A 1 156 ? 6.690 -12.950 -5.379 1.00 86.88 156 GLY A C 1
ATOM 1248 O O . GLY A 1 156 ? 5.658 -12.703 -6.000 1.00 86.88 156 GLY A O 1
ATOM 1249 N N . ALA A 1 157 ? 6.692 -13.053 -4.045 1.00 86.00 157 ALA A N 1
ATOM 1250 C CA . ALA A 1 157 ? 5.482 -12.792 -3.264 1.00 86.00 157 ALA A CA 1
ATOM 1251 C C . ALA A 1 157 ? 5.222 -11.282 -3.125 1.00 86.00 157 ALA A C 1
ATOM 1253 O O . ALA A 1 157 ? 6.110 -10.531 -2.731 1.00 86.00 157 ALA A O 1
ATOM 1254 N N . LEU A 1 158 ? 3.996 -10.841 -3.415 1.00 87.81 158 LEU A N 1
ATOM 1255 C CA . LEU A 1 158 ? 3.560 -9.459 -3.197 1.00 87.81 158 LEU A CA 1
ATOM 1256 C C . LEU A 1 158 ? 3.525 -9.155 -1.692 1.00 87.81 158 LEU A C 1
ATOM 1258 O O . LEU A 1 158 ? 2.866 -9.874 -0.938 1.00 87.81 158 LEU A O 1
ATOM 1262 N N . GLN A 1 159 ? 4.225 -8.106 -1.265 1.00 91.44 159 GLN A N 1
ATOM 1263 C CA . GLN A 1 159 ? 4.335 -7.700 0.139 1.00 91.44 159 GLN A CA 1
ATOM 1264 C C . GLN A 1 159 ? 3.552 -6.434 0.439 1.00 91.44 159 GLN A C 1
ATOM 1266 O O . GLN A 1 159 ? 2.875 -6.376 1.459 1.00 91.44 159 GLN A O 1
ATOM 1271 N N . ASP A 1 160 ? 3.639 -5.428 -0.427 1.00 92.56 160 ASP A N 1
ATOM 1272 C CA . ASP A 1 160 ? 3.005 -4.138 -0.191 1.00 92.56 160 ASP A CA 1
ATOM 1273 C C . ASP A 1 160 ? 2.267 -3.642 -1.426 1.00 92.56 160 ASP A C 1
ATOM 1275 O O . ASP A 1 160 ? 2.761 -3.733 -2.545 1.00 92.56 160 ASP A O 1
ATOM 1279 N N . VAL A 1 161 ? 1.091 -3.060 -1.196 1.00 89.06 161 VAL A N 1
ATOM 1280 C CA . VAL A 1 161 ? 0.278 -2.402 -2.223 1.00 89.06 161 VAL A CA 1
ATOM 1281 C C . VAL A 1 161 ? -0.136 -1.033 -1.711 1.00 89.06 161 VAL A C 1
ATOM 1283 O O . VAL A 1 161 ? -0.622 -0.914 -0.582 1.00 89.06 161 VAL A O 1
ATOM 1286 N N . ARG A 1 162 ? 0.031 0.016 -2.517 1.00 89.19 162 ARG A N 1
ATOM 1287 C CA . ARG A 1 162 ? -0.282 1.391 -2.120 1.00 89.19 162 ARG A CA 1
ATOM 1288 C C . ARG A 1 162 ? -1.245 2.068 -3.072 1.00 89.19 162 ARG A C 1
ATOM 1290 O O . ARG A 1 162 ? -1.036 2.074 -4.281 1.00 89.19 162 ARG A O 1
ATOM 1297 N N . HIS A 1 163 ? -2.261 2.701 -2.497 1.00 86.06 163 HIS A N 1
ATOM 1298 C CA . HIS A 1 163 ? -3.283 3.426 -3.236 1.00 86.06 163 HIS A CA 1
ATOM 1299 C C . HIS A 1 163 ? -3.398 4.876 -2.778 1.00 86.06 163 HIS A C 1
ATOM 1301 O O . HIS A 1 163 ? -3.305 5.140 -1.580 1.00 86.06 163 HIS A O 1
ATOM 1307 N N . PHE A 1 164 ? -3.687 5.793 -3.697 1.00 83.25 164 PHE A N 1
ATOM 1308 C CA . PHE A 1 164 ? -4.336 7.052 -3.349 1.00 83.25 164 PHE A CA 1
ATOM 1309 C C . PHE A 1 164 ? -5.840 6.820 -3.248 1.00 83.25 164 PHE A C 1
ATOM 1311 O O . PHE A 1 164 ? -6.419 6.059 -4.023 1.00 83.25 164 PHE A O 1
ATOM 1318 N N . ARG A 1 165 ? -6.463 7.445 -2.260 1.00 80.81 165 ARG A N 1
ATOM 1319 C CA . ARG A 1 165 ? -7.892 7.351 -1.957 1.00 80.81 165 ARG A CA 1
ATOM 1320 C C . ARG A 1 165 ? -8.404 8.728 -1.579 1.00 80.81 165 ARG A C 1
ATOM 1322 O O . ARG A 1 165 ? -7.616 9.558 -1.134 1.00 80.81 165 ARG A O 1
ATOM 1329 N N . SER A 1 166 ? -9.709 8.926 -1.684 1.00 77.12 166 SER A N 1
ATOM 1330 C CA . SER A 1 166 ? -10.384 10.116 -1.168 1.00 77.12 166 SER A CA 1
ATOM 1331 C C . SER A 1 166 ? -11.265 9.733 0.013 1.00 77.12 166 SER A C 1
ATOM 1333 O O . SER A 1 166 ? -11.880 8.665 0.022 1.00 77.12 166 SER A O 1
ATOM 1335 N N . ASP A 1 167 ? -11.286 10.566 1.046 1.00 73.94 167 ASP A N 1
ATOM 1336 C CA . ASP A 1 167 ? -12.257 10.435 2.128 1.00 73.94 167 ASP A CA 1
ATOM 1337 C C . ASP A 1 167 ? -13.603 11.101 1.755 1.00 73.94 167 ASP A C 1
ATOM 1339 O O . ASP A 1 167 ? -13.701 11.738 0.703 1.00 73.94 167 ASP A O 1
ATOM 1343 N N . PRO A 1 168 ? -14.665 10.949 2.572 1.00 70.75 168 PRO A N 1
ATOM 1344 C CA . PRO A 1 168 ? -15.967 11.562 2.290 1.00 70.75 168 PRO A CA 1
ATOM 1345 C C . PRO A 1 168 ? -15.962 13.096 2.200 1.00 70.75 168 PRO A C 1
ATOM 1347 O O . PRO A 1 168 ? -16.877 13.657 1.601 1.00 70.75 168 PRO A O 1
ATOM 1350 N N . ASP A 1 169 ? -14.950 13.765 2.763 1.00 70.56 169 ASP A N 1
ATOM 1351 C CA . ASP A 1 169 ? -14.774 15.219 2.677 1.00 70.56 169 ASP A CA 1
ATOM 1352 C C . ASP A 1 169 ? -13.987 15.625 1.412 1.00 70.56 169 ASP A C 1
ATOM 1354 O O . ASP A 1 169 ? -13.768 16.812 1.161 1.00 70.56 169 ASP A O 1
ATOM 1358 N N . GLY A 1 170 ? -13.568 14.648 0.599 1.00 70.69 170 GLY A N 1
ATOM 1359 C CA . GLY A 1 170 ? -12.817 14.843 -0.638 1.00 70.69 170 GLY A CA 1
ATOM 1360 C C . GLY A 1 170 ? -11.309 14.996 -0.439 1.00 70.69 170 GLY A C 1
ATOM 1361 O O . GLY A 1 170 ? -10.609 15.318 -1.399 1.00 70.69 170 GLY A O 1
ATOM 1362 N N . LEU A 1 171 ? -10.774 14.769 0.768 1.00 74.94 171 LEU A N 1
ATOM 1363 C CA . LEU A 1 171 ? -9.333 14.850 1.005 1.00 74.94 171 LEU A CA 1
ATOM 1364 C C . LEU A 1 171 ? -8.635 13.576 0.527 1.00 74.94 171 LEU A C 1
ATOM 1366 O O . LEU A 1 171 ? -8.976 12.459 0.924 1.00 74.94 171 LEU A O 1
ATOM 1370 N N . THR A 1 172 ? -7.599 13.756 -0.292 1.00 76.94 172 THR A N 1
ATOM 1371 C CA . THR A 1 172 ? -6.774 12.650 -0.776 1.00 76.94 172 THR A CA 1
ATOM 1372 C C . THR A 1 172 ? -5.778 12.186 0.287 1.00 76.94 172 THR A C 1
ATOM 1374 O O . THR A 1 172 ? -5.037 12.982 0.871 1.00 76.94 172 THR A O 1
ATOM 1377 N N . TYR A 1 173 ? -5.693 10.876 0.492 1.00 81.12 173 TYR A N 1
ATOM 1378 C CA . TYR A 1 173 ? -4.706 10.226 1.349 1.00 81.12 173 TYR A CA 1
ATOM 1379 C C . TYR A 1 173 ? -4.096 9.006 0.658 1.00 81.12 173 TYR A C 1
AT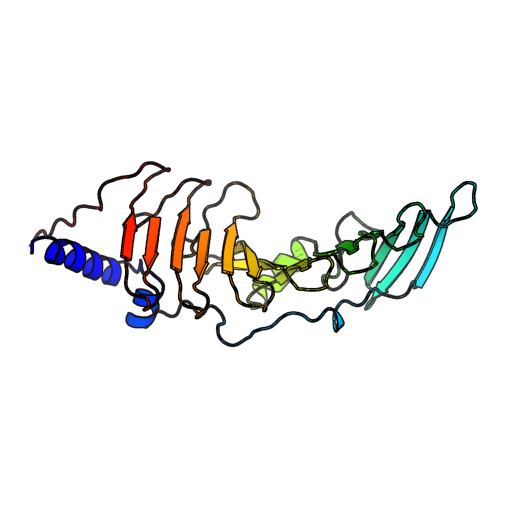OM 1381 O O . TYR A 1 173 ? -4.653 8.465 -0.296 1.00 81.12 173 TYR A O 1
ATOM 1389 N N . ALA A 1 174 ? -2.936 8.571 1.142 1.00 85.69 174 ALA A N 1
ATOM 1390 C CA . ALA A 1 174 ? -2.309 7.331 0.713 1.00 85.69 174 ALA A CA 1
ATOM 1391 C C . ALA A 1 174 ? -2.625 6.205 1.705 1.00 85.69 174 ALA A C 1
ATOM 1393 O O . ALA A 1 174 ? -2.656 6.414 2.920 1.00 85.69 174 ALA A O 1
ATOM 1394 N N . SER A 1 175 ? -2.842 5.006 1.178 1.00 87.62 175 SER A N 1
ATOM 1395 C CA . SER A 1 175 ? -3.129 3.790 1.931 1.00 87.62 175 SER A CA 1
ATOM 1396 C C . SER A 1 175 ? -2.163 2.695 1.510 1.00 87.62 175 SER A C 1
ATOM 1398 O O . SER A 1 175 ? -2.126 2.336 0.336 1.00 87.62 175 SER A O 1
ATOM 1400 N N . LYS A 1 176 ? -1.387 2.168 2.456 1.00 91.56 176 LYS A N 1
ATOM 1401 C CA . LYS A 1 176 ? -0.494 1.019 2.291 1.00 91.56 176 LYS A CA 1
ATOM 1402 C C . LYS A 1 176 ? -1.154 -0.218 2.890 1.00 91.56 176 LYS A C 1
ATOM 1404 O O . LYS A 1 176 ? -1.472 -0.216 4.073 1.00 91.56 176 LYS A O 1
ATOM 1409 N N . THR A 1 177 ? -1.298 -1.274 2.103 1.00 92.38 177 THR A N 1
ATOM 1410 C CA . THR A 1 177 ? -1.718 -2.610 2.547 1.00 92.38 177 THR A CA 1
ATOM 1411 C C . THR A 1 177 ? -0.505 -3.527 2.549 1.00 92.38 177 THR A C 1
ATOM 1413 O O . THR A 1 177 ? 0.117 -3.686 1.503 1.00 92.38 177 THR A O 1
ATOM 1416 N N . HIS A 1 178 ? -0.189 -4.114 3.702 1.00 93.56 178 HIS A N 1
ATOM 1417 C CA . HIS A 1 178 ? 0.874 -5.103 3.850 1.00 93.56 178 HIS A CA 1
ATOM 1418 C C . HIS A 1 178 ? 0.301 -6.517 3.894 1.00 93.56 178 HIS A C 1
ATOM 1420 O O . HIS A 1 178 ? -0.676 -6.786 4.607 1.00 93.56 178 HIS A O 1
ATOM 1426 N N . LEU A 1 179 ? 0.930 -7.420 3.153 1.00 88.31 179 LEU A N 1
ATOM 1427 C CA . LEU A 1 179 ? 0.526 -8.803 2.979 1.00 88.31 179 LEU A CA 1
ATOM 1428 C C . LEU A 1 179 ? 1.571 -9.747 3.575 1.00 88.31 179 LEU A C 1
ATOM 1430 O O . LEU A 1 179 ? 2.772 -9.624 3.350 1.00 88.31 179 LEU A O 1
ATOM 1434 N N . SER A 1 180 ? 1.082 -10.767 4.272 1.00 86.00 180 SER A N 1
ATOM 1435 C CA . SER A 1 180 ? 1.866 -11.959 4.586 1.00 86.00 180 SER A CA 1
ATOM 1436 C C . SER A 1 180 ? 2.271 -12.691 3.301 1.00 86.00 180 SER A C 1
ATOM 1438 O O . SER A 1 180 ? 1.630 -12.560 2.257 1.00 86.00 180 SER A O 1
ATOM 1440 N N . ARG A 1 181 ? 3.242 -13.605 3.405 1.00 82.31 181 ARG A N 1
ATOM 1441 C CA . ARG A 1 181 ? 3.687 -14.450 2.279 1.00 82.31 181 ARG A CA 1
ATOM 1442 C C . ARG A 1 181 ? 2.569 -15.269 1.613 1.00 82.31 181 ARG A C 1
ATOM 1444 O O . ARG A 1 181 ? 2.689 -15.632 0.451 1.00 82.31 181 ARG A O 1
ATOM 1451 N N . ASN A 1 182 ? 1.486 -15.560 2.336 1.00 80.06 182 ASN A N 1
ATOM 1452 C CA . ASN A 1 182 ? 0.339 -16.311 1.816 1.00 80.06 182 ASN A CA 1
ATOM 1453 C C . ASN A 1 182 ? -0.766 -15.397 1.249 1.00 80.06 182 ASN A C 1
ATOM 1455 O O . ASN A 1 182 ? -1.860 -15.876 0.957 1.00 80.06 182 ASN A O 1
ATOM 1459 N N . GLY A 1 183 ? -0.516 -14.088 1.138 1.00 79.94 183 GLY A N 1
ATOM 1460 C CA . GLY A 1 183 ? -1.458 -13.106 0.597 1.00 79.94 183 GLY A CA 1
ATOM 1461 C C . GLY A 1 183 ? -2.526 -12.622 1.581 1.00 79.94 183 GLY A C 1
ATOM 1462 O O . GLY A 1 183 ? -3.425 -11.886 1.183 1.00 79.94 183 GLY A O 1
ATOM 1463 N N . ASN A 1 184 ? -2.459 -13.008 2.861 1.00 83.88 184 ASN A N 1
ATOM 1464 C CA . ASN A 1 184 ? -3.352 -12.449 3.881 1.00 83.88 184 ASN A CA 1
ATOM 1465 C C . ASN A 1 184 ? -2.906 -11.037 4.253 1.00 83.88 184 ASN A C 1
ATOM 1467 O O . ASN A 1 184 ? -1.714 -10.827 4.472 1.00 83.88 184 ASN A O 1
ATOM 1471 N N . VAL A 1 185 ? -3.856 -10.116 4.406 1.00 88.44 185 VAL A N 1
ATOM 1472 C CA . VAL A 1 185 ? -3.587 -8.767 4.916 1.00 88.44 185 VAL A CA 1
ATOM 1473 C C . VAL A 1 185 ? -3.162 -8.851 6.379 1.00 88.44 185 VAL A C 1
ATOM 1475 O O . VAL A 1 185 ? -3.897 -9.379 7.211 1.00 88.44 185 VAL A O 1
ATOM 1478 N N . GLU A 1 186 ? -1.984 -8.322 6.695 1.00 91.31 186 GLU A N 1
ATOM 1479 C CA . GLU A 1 186 ? -1.496 -8.228 8.075 1.00 91.31 186 GLU A CA 1
ATOM 1480 C C . GLU A 1 186 ? -1.801 -6.862 8.681 1.00 91.31 186 GLU A C 1
ATOM 1482 O O . GLU A 1 186 ? -2.217 -6.779 9.841 1.00 91.31 186 GLU A O 1
ATOM 1487 N N . PHE A 1 187 ? -1.641 -5.793 7.896 1.00 92.69 187 PHE A N 1
ATOM 1488 C CA . PHE A 1 187 ? -2.030 -4.450 8.303 1.00 92.69 187 PHE A CA 1
ATOM 1489 C C . PHE A 1 187 ? -2.300 -3.515 7.123 1.00 92.69 187 PHE A C 1
ATOM 1491 O O . PHE A 1 187 ? -1.805 -3.704 6.013 1.00 92.69 187 PHE A O 1
ATOM 1498 N N . VAL A 1 188 ? -3.064 -2.465 7.405 1.00 91.81 188 VAL A N 1
ATOM 1499 C CA . VAL A 1 188 ? -3.283 -1.304 6.549 1.00 91.81 188 VAL A CA 1
ATOM 1500 C C . VAL A 1 188 ? -2.809 -0.064 7.299 1.00 91.81 188 VAL A C 1
ATOM 1502 O O . VAL A 1 188 ? -3.118 0.125 8.475 1.00 91.81 188 VAL A O 1
ATOM 1505 N N . MET A 1 189 ? -2.059 0.798 6.622 1.00 90.94 189 MET A N 1
ATOM 1506 C CA . MET A 1 189 ? -1.594 2.077 7.144 1.00 90.94 189 MET A CA 1
ATOM 1507 C C . MET A 1 189 ? -2.052 3.197 6.221 1.00 90.94 189 MET A C 1
ATOM 1509 O O . MET A 1 189 ? -1.790 3.163 5.022 1.00 90.94 189 MET A O 1
ATOM 1513 N N . ASN A 1 190 ? -2.698 4.209 6.785 1.00 88.69 190 ASN A N 1
ATOM 1514 C CA . ASN A 1 190 ? -3.174 5.374 6.054 1.00 88.69 190 ASN A CA 1
ATOM 1515 C C . ASN A 1 190 ? -2.372 6.606 6.490 1.00 88.69 190 ASN A C 1
ATOM 1517 O O . ASN A 1 190 ? -2.112 6.800 7.680 1.00 88.69 190 ASN A O 1
ATOM 1521 N N . TYR A 1 191 ? -1.977 7.446 5.540 1.00 83.25 191 TYR A N 1
ATOM 1522 C CA . TYR A 1 191 ? -1.183 8.643 5.804 1.00 83.25 191 TYR A CA 1
ATOM 1523 C C . TYR A 1 191 ? -1.500 9.753 4.800 1.00 83.25 191 TYR A C 1
ATOM 1525 O O . TYR A 1 191 ? -1.796 9.507 3.630 1.00 83.25 191 TYR A O 1
ATOM 1533 N N . GLY A 1 192 ? -1.460 11.000 5.273 1.00 75.75 192 GLY A N 1
ATOM 1534 C CA . GLY A 1 192 ? -1.672 12.167 4.422 1.00 75.75 192 GLY A CA 1
ATOM 1535 C C . GLY A 1 192 ? -0.546 12.325 3.398 1.00 75.75 192 GLY A C 1
ATOM 1536 O O . GLY A 1 192 ? 0.622 12.093 3.703 1.00 75.75 192 GLY A O 1
ATOM 1537 N N . THR A 1 193 ? -0.891 12.767 2.192 1.00 67.12 193 THR A N 1
ATOM 1538 C CA . THR A 1 193 ? 0.052 12.942 1.071 1.00 67.12 193 THR A CA 1
ATOM 1539 C C . THR A 1 193 ? 0.926 14.197 1.191 1.00 67.12 193 THR A C 1
ATOM 1541 O O . THR A 1 193 ? 1.979 14.272 0.570 1.00 67.12 193 THR A O 1
ATOM 1544 N N . HIS A 1 194 ? 0.542 15.155 2.044 1.00 56.00 194 HIS A N 1
ATOM 1545 C CA . HIS A 1 194 ? 1.191 16.469 2.183 1.00 56.00 194 HIS A CA 1
ATOM 1546 C C . HIS A 1 194 ? 1.880 16.687 3.545 1.00 56.00 194 HIS A C 1
ATOM 1548 O O . HIS A 1 194 ? 1.963 17.807 4.044 1.00 56.00 194 HIS A O 1
ATOM 1554 N N . GLY A 1 195 ? 2.343 15.614 4.195 1.00 46.00 195 GLY A N 1
ATOM 1555 C CA . GLY A 1 195 ? 3.216 15.680 5.379 1.00 46.00 195 GLY A CA 1
ATOM 1556 C C . GLY A 1 195 ? 2.611 16.240 6.678 1.00 46.00 195 GLY A C 1
ATOM 1557 O O . GLY A 1 195 ? 3.274 16.171 7.709 1.00 46.00 195 GLY A O 1
ATOM 1558 N N . LEU A 1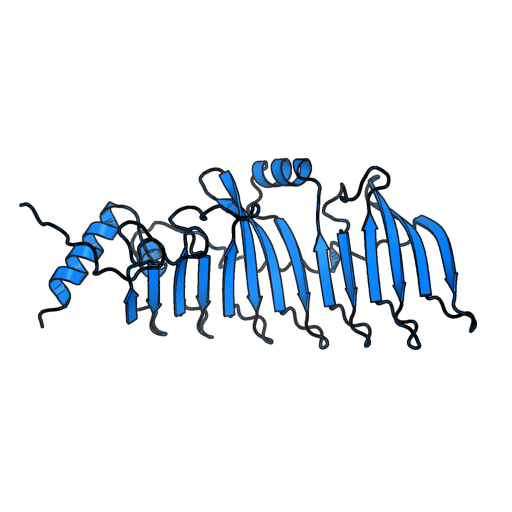 196 ? 1.379 16.770 6.670 1.00 44.78 196 LEU A N 1
ATOM 1559 C CA . LEU A 1 196 ? 0.813 17.498 7.820 1.00 44.78 196 LEU A CA 1
ATOM 1560 C C . LEU A 1 196 ? -0.671 17.236 8.137 1.00 44.78 196 LEU A C 1
ATOM 1562 O O . LEU A 1 196 ? -1.168 17.770 9.129 1.00 44.78 196 LEU A O 1
ATOM 1566 N N . TYR A 1 197 ? -1.390 16.406 7.378 1.00 51.84 197 TYR A N 1
ATOM 1567 C CA . TYR A 1 197 ? -2.832 16.233 7.597 1.00 51.84 197 TYR A CA 1
ATOM 1568 C C . TYR A 1 197 ? -3.193 14.957 8.353 1.00 51.84 197 TYR A C 1
ATOM 1570 O O . TYR A 1 197 ? -2.627 13.884 8.149 1.00 51.84 197 TYR A O 1
ATOM 1578 N N . SER A 1 198 ? -4.162 15.123 9.255 1.00 52.28 198 SER A N 1
ATOM 1579 C CA . SER A 1 198 ? -4.916 14.020 9.846 1.00 52.28 198 SER A CA 1
ATOM 1580 C C . SER A 1 198 ? -5.868 13.505 8.780 1.00 52.28 198 SER A C 1
ATOM 1582 O O . SER A 1 198 ? -6.516 14.311 8.118 1.00 52.28 198 SER A O 1
ATOM 1584 N N . LEU A 1 199 ? -5.951 12.188 8.630 1.00 60.69 199 LEU A N 1
ATOM 1585 C CA . LEU A 1 199 ? -7.029 11.544 7.881 1.00 60.69 199 LEU A CA 1
ATOM 1586 C C . LEU A 1 199 ? -8.385 12.020 8.428 1.00 60.69 199 LEU A C 1
ATOM 1588 O O . LEU A 1 199 ? -8.449 12.444 9.592 1.00 60.69 199 LEU A O 1
ATOM 1592 N N . HIS A 1 200 ? -9.465 11.905 7.643 1.00 62.41 200 HIS A N 1
ATOM 1593 C CA . HIS A 1 200 ? -10.826 12.027 8.175 1.00 62.41 200 HIS A CA 1
ATOM 1594 C C . HIS A 1 200 ? -10.926 11.321 9.532 1.00 62.41 200 HIS A C 1
ATOM 1596 O O . HIS A 1 200 ? -10.419 10.209 9.704 1.00 62.41 200 HIS A O 1
ATOM 1602 N N . ARG A 1 201 ? -11.609 11.951 10.495 1.00 64.50 201 ARG A N 1
ATOM 1603 C CA . ARG A 1 201 ? -11.681 11.553 11.918 1.00 64.50 201 ARG A CA 1
ATOM 1604 C C . ARG A 1 201 ? -11.995 10.066 12.166 1.00 64.50 201 ARG A C 1
ATOM 1606 O O . ARG A 1 201 ? -11.662 9.534 13.224 1.00 64.50 201 ARG A O 1
ATOM 1613 N N . ASP A 1 202 ? -12.624 9.414 11.195 1.00 73.31 202 ASP A N 1
ATOM 1614 C CA . ASP A 1 202 ? -13.112 8.035 11.261 1.00 73.31 202 ASP A CA 1
ATOM 1615 C C . ASP A 1 202 ? -12.359 7.036 10.378 1.00 73.31 202 ASP A C 1
ATOM 1617 O O . ASP A 1 202 ? -12.746 5.865 10.337 1.00 73.31 202 ASP A O 1
ATOM 1621 N N . ILE A 1 203 ? -11.280 7.464 9.721 1.00 80.81 203 ILE A N 1
ATOM 1622 C CA . ILE A 1 203 ? -10.336 6.577 9.041 1.00 80.81 203 ILE A CA 1
ATOM 1623 C C . ILE A 1 203 ? -9.172 6.319 10.008 1.00 80.81 203 ILE A C 1
ATOM 1625 O O . ILE A 1 203 ? -8.508 7.270 10.428 1.00 80.81 203 ILE A O 1
ATOM 1629 N N . PRO A 1 204 ? -8.917 5.061 10.407 1.00 87.81 204 PRO A N 1
ATOM 1630 C CA . PRO A 1 204 ? -7.769 4.751 11.248 1.00 87.81 204 PRO A CA 1
ATOM 1631 C C . PRO A 1 204 ? -6.465 5.023 10.486 1.00 87.81 204 PRO A C 1
ATOM 1633 O O . PRO A 1 204 ? -6.348 4.707 9.302 1.00 87.81 204 PRO A O 1
ATOM 1636 N N . SER A 1 205 ? -5.459 5.572 11.168 1.00 88.81 205 SER A N 1
ATOM 1637 C CA . SER A 1 205 ? -4.101 5.695 10.620 1.00 88.81 205 SER A CA 1
ATOM 1638 C C . SER A 1 205 ? -3.411 4.340 10.496 1.00 88.81 205 SER A C 1
ATOM 1640 O O . SER A 1 205 ? -2.526 4.174 9.661 1.00 88.81 205 SER A O 1
ATOM 1642 N N . PHE A 1 206 ? -3.817 3.371 11.314 1.00 92.31 206 PHE A N 1
ATOM 1643 C CA . PHE A 1 206 ? -3.296 2.013 11.284 1.00 92.31 206 PHE A CA 1
ATOM 1644 C C . PHE A 1 206 ? -4.381 1.016 11.692 1.00 92.31 206 PHE A C 1
ATOM 1646 O O . PHE A 1 206 ? -5.104 1.240 12.664 1.00 92.31 206 PHE A O 1
ATOM 1653 N N . GLU A 1 207 ? -4.469 -0.094 10.973 1.00 92.94 207 GLU A N 1
ATOM 1654 C CA . GLU A 1 207 ? -5.294 -1.249 11.305 1.00 92.94 207 GLU A CA 1
ATOM 1655 C C . GLU A 1 207 ? -4.475 -2.520 11.084 1.00 92.94 207 GLU A C 1
ATOM 1657 O O . GLU A 1 207 ? -3.818 -2.647 10.061 1.00 92.94 207 GLU A O 1
ATOM 1662 N N . SER A 1 208 ? -4.493 -3.462 12.024 1.00 95.56 208 SER A N 1
ATOM 1663 C CA . SER A 1 208 ? -3.855 -4.777 11.852 1.00 95.56 208 SER A CA 1
ATOM 1664 C C . SER A 1 208 ? -4.850 -5.897 12.075 1.00 95.56 208 SER A C 1
ATOM 1666 O O . SER A 1 208 ? -5.847 -5.704 12.777 1.00 95.56 208 SER A O 1
ATOM 1668 N N . TYR A 1 209 ? -4.554 -7.068 11.521 1.00 91.94 209 TYR A N 1
ATOM 1669 C CA . TYR A 1 209 ? -5.476 -8.194 11.475 1.00 91.94 209 TYR A CA 1
ATOM 1670 C C . TYR A 1 209 ? -4.864 -9.459 12.068 1.00 91.94 209 TYR A C 1
ATOM 1672 O O . TYR A 1 209 ? -3.649 -9.666 12.111 1.00 91.94 209 TYR A O 1
ATOM 1680 N N . TYR A 1 210 ? -5.741 -10.323 12.554 1.00 89.06 210 TYR A N 1
ATOM 1681 C CA . TYR A 1 210 ? -5.427 -11.710 12.837 1.00 89.06 210 TYR A CA 1
ATOM 1682 C C . TYR A 1 210 ? -5.399 -12.527 11.541 1.00 89.06 210 TYR A C 1
ATOM 1684 O O . TYR A 1 210 ? -5.982 -12.150 10.530 1.00 89.06 210 TYR A O 1
ATOM 1692 N N . ALA A 1 211 ? -4.791 -13.715 11.591 1.00 86.69 211 ALA A N 1
ATOM 1693 C CA . ALA A 1 211 ? -4.752 -14.631 10.449 1.00 86.69 211 ALA A CA 1
ATOM 1694 C C . ALA A 1 211 ? -6.146 -15.092 9.969 1.00 86.69 211 ALA A C 1
ATOM 1696 O O . ALA A 1 211 ? -6.279 -15.549 8.839 1.00 86.69 211 ALA A O 1
ATOM 1697 N N . ASN A 1 212 ? -7.182 -14.972 10.809 1.00 84.25 212 ASN A N 1
ATOM 1698 C CA . ASN A 1 212 ? -8.578 -15.233 10.441 1.00 84.25 212 ASN A CA 1
ATOM 1699 C C . ASN A 1 212 ? -9.258 -14.037 9.736 1.00 84.25 212 ASN A C 1
ATOM 1701 O O . ASN A 1 212 ? -10.454 -14.099 9.468 1.00 84.25 212 ASN A O 1
ATOM 1705 N N . GLY A 1 213 ? -8.524 -12.951 9.473 1.00 84.56 213 GLY A N 1
ATOM 1706 C CA . GLY A 1 213 ? -9.018 -11.732 8.832 1.00 84.56 213 GLY A CA 1
ATOM 1707 C C . GLY A 1 213 ? -9.744 -10.762 9.767 1.00 84.56 213 GLY A C 1
ATOM 1708 O O . GLY A 1 213 ? -10.095 -9.666 9.339 1.00 84.56 213 GLY A O 1
ATOM 1709 N N . GLN A 1 214 ? -9.965 -11.112 11.038 1.00 86.06 214 GLN A N 1
ATOM 1710 C CA . GLN A 1 214 ? -10.576 -10.183 11.985 1.00 86.06 214 GLN A CA 1
ATOM 1711 C C . GLN A 1 214 ? -9.595 -9.095 12.415 1.00 86.06 214 GLN A C 1
ATOM 1713 O O . GLN A 1 214 ? -8.395 -9.333 12.560 1.00 86.06 214 GLN A O 1
ATOM 1718 N N . VAL A 1 215 ? -10.127 -7.899 12.664 1.00 88.69 215 VAL A N 1
ATOM 1719 C CA . VAL A 1 215 ? -9.348 -6.765 13.160 1.00 88.69 215 VAL A CA 1
ATOM 1720 C C . VAL A 1 215 ? -8.759 -7.110 14.524 1.00 88.69 215 VAL A C 1
ATOM 1722 O O . VAL A 1 215 ? -9.460 -7.541 15.432 1.00 88.69 215 VAL A O 1
ATOM 1725 N N . LYS A 1 216 ? -7.454 -6.900 14.661 1.00 92.88 216 LYS A N 1
ATOM 1726 C CA . LYS A 1 216 ? -6.684 -7.083 15.891 1.00 92.88 216 LYS A CA 1
ATOM 1727 C C . LYS A 1 216 ? -6.485 -5.768 16.629 1.00 92.88 216 LYS A C 1
ATOM 1729 O O . LYS A 1 216 ? -6.537 -5.729 17.857 1.00 92.88 216 LYS A O 1
ATOM 1734 N N . ARG A 1 217 ? -6.221 -4.687 15.894 1.00 94.94 217 ARG A N 1
ATOM 1735 C CA . ARG A 1 217 ? -5.910 -3.378 16.477 1.00 94.94 217 ARG A CA 1
ATOM 1736 C C . ARG A 1 217 ? -6.200 -2.260 15.494 1.00 94.94 217 ARG A C 1
ATOM 1738 O O . ARG A 1 217 ? -5.903 -2.417 14.315 1.00 94.94 217 ARG A O 1
ATOM 1745 N N . GLN A 1 218 ? -6.709 -1.145 16.003 1.00 93.06 218 GLN A N 1
ATOM 1746 C CA . GLN A 1 218 ? -6.916 0.093 15.257 1.00 93.06 218 GLN A CA 1
ATOM 1747 C C . GLN A 1 218 ? -6.321 1.280 16.003 1.00 93.06 218 GLN A C 1
ATOM 1749 O O . GLN A 1 218 ? -6.402 1.353 17.233 1.00 93.06 218 GLN A O 1
ATOM 1754 N N . GLU A 1 219 ? -5.775 2.228 15.250 1.00 92.75 219 GLU A N 1
ATOM 1755 C CA . GLU A 1 219 ? -5.163 3.441 15.780 1.00 92.75 219 GLU A CA 1
ATOM 1756 C C . GLU A 1 219 ? -5.609 4.673 15.001 1.00 92.75 219 GLU A C 1
ATOM 1758 O O . GLU A 1 219 ? -5.738 4.643 13.776 1.00 92.75 219 GLU A O 1
ATOM 1763 N N . TRP A 1 220 ? -5.781 5.779 15.717 1.00 91.25 220 TRP A N 1
ATOM 1764 C CA . TRP A 1 220 ? -6.067 7.096 15.164 1.00 91.25 220 TRP A CA 1
ATOM 1765 C C . TRP A 1 220 ? -4.999 8.076 15.623 1.00 91.25 220 TRP A C 1
ATOM 1767 O O . TRP A 1 220 ? -4.677 8.170 16.813 1.00 91.25 220 TRP A O 1
ATOM 1777 N N . SER A 1 221 ? -4.468 8.821 14.661 1.00 86.44 221 SER A N 1
ATOM 1778 C CA . SER A 1 221 ? -3.370 9.749 14.885 1.00 86.44 221 SER A CA 1
ATOM 1779 C C . SER A 1 221 ? -3.637 11.088 14.214 1.00 86.44 221 SER A C 1
ATOM 1781 O O . SER A 1 221 ? -4.210 11.161 13.128 1.00 86.44 221 SER A O 1
ATOM 1783 N N . LYS A 1 222 ? -3.158 12.155 14.850 1.00 83.19 222 LYS A N 1
ATOM 1784 C CA . LYS A 1 222 ? -3.111 13.518 14.318 1.00 83.19 222 LYS A CA 1
ATOM 1785 C C . LYS A 1 222 ? -1.675 14.003 14.397 1.00 83.19 222 LYS A C 1
ATOM 1787 O O . LYS A 1 222 ? -1.089 13.974 15.475 1.00 83.19 222 LYS A O 1
ATOM 1792 N N . ALA A 1 223 ? -1.114 14.424 13.262 1.00 78.88 223 ALA A N 1
ATOM 1793 C CA . ALA A 1 223 ? 0.283 14.855 13.160 1.00 78.88 223 ALA A CA 1
ATOM 1794 C C . ALA A 1 223 ? 1.264 13.847 13.797 1.00 78.88 223 ALA A C 1
ATOM 1796 O O . ALA A 1 223 ? 2.093 14.210 14.626 1.00 78.88 223 ALA A O 1
ATOM 1797 N N . PHE A 1 224 ? 1.124 12.565 13.433 1.00 78.94 224 PHE A N 1
ATOM 1798 C CA . PHE A 1 224 ? 1.952 11.448 13.922 1.00 78.94 224 PHE A CA 1
ATOM 1799 C C . PHE A 1 224 ? 1.856 11.149 15.428 1.00 78.94 224 PHE A C 1
ATOM 1801 O O . PHE A 1 224 ? 2.619 10.339 15.946 1.00 78.94 224 PHE A O 1
ATOM 1808 N N . LEU A 1 225 ? 0.905 11.760 16.135 1.00 88.00 225 LEU A N 1
ATOM 1809 C CA . LEU A 1 225 ? 0.652 11.517 17.551 1.00 88.00 225 LEU A CA 1
ATOM 1810 C C . LEU A 1 225 ? -0.722 10.879 17.739 1.00 88.00 225 LEU A C 1
ATOM 1812 O O . LEU A 1 225 ? -1.695 11.338 17.138 1.00 88.00 225 LEU A O 1
ATOM 1816 N N . PHE A 1 226 ? -0.829 9.876 18.618 1.00 90.69 226 PHE A N 1
ATOM 1817 C CA . PHE A 1 226 ? -2.123 9.274 18.947 1.00 90.69 226 PHE A CA 1
ATOM 1818 C C . PHE A 1 226 ? -3.117 10.344 19.395 1.00 90.69 226 PHE A C 1
ATOM 1820 O O . PHE A 1 226 ? -2.847 11.154 20.292 1.00 90.69 226 PHE A O 1
ATOM 1827 N N . HIS A 1 227 ? -4.268 10.374 18.732 1.00 88.44 227 HIS A N 1
ATOM 1828 C CA . HIS A 1 227 ? -5.300 11.365 18.977 1.00 88.44 227 HIS A CA 1
ATOM 1829 C C . HIS A 1 227 ? -6.622 10.910 18.363 1.00 88.44 227 HIS A C 1
ATOM 1831 O O . HIS A 1 227 ? -6.694 10.621 17.170 1.00 88.44 227 HIS A O 1
ATOM 1837 N N . ARG A 1 228 ? -7.698 10.950 19.153 1.00 87.31 228 ARG A N 1
ATOM 1838 C CA . ARG A 1 228 ? -9.069 10.838 18.641 1.00 87.31 228 ARG A CA 1
ATOM 1839 C C . ARG A 1 228 ? -10.028 11.581 19.563 1.00 87.31 228 ARG A C 1
ATOM 1841 O O . ARG A 1 228 ? -10.063 11.347 20.768 1.00 87.31 228 ARG A O 1
ATOM 1848 N N . GLU A 1 229 ? -10.805 12.510 19.015 1.00 84.12 229 GLU A N 1
ATOM 1849 C CA . GLU A 1 229 ? -11.718 13.315 19.829 1.00 84.12 229 GLU A CA 1
ATOM 1850 C C . GLU A 1 229 ? -12.951 12.516 20.255 1.00 84.12 229 GLU A C 1
ATOM 1852 O O . GLU A 1 229 ? -13.733 12.066 19.423 1.00 84.12 229 GLU A O 1
ATOM 1857 N N . GLY A 1 230 ? -13.175 12.385 21.564 1.00 80.50 230 GLY A N 1
ATOM 1858 C CA . GLY A 1 230 ? -14.377 11.753 22.126 1.00 80.50 230 GLY A CA 1
ATOM 1859 C C . GLY A 1 230 ? -14.451 10.228 21.975 1.00 80.50 230 GLY A C 1
ATOM 1860 O O . GLY A 1 230 ? -15.406 9.627 22.451 1.00 80.50 230 GLY A O 1
ATOM 1861 N N . ALA A 1 231 ? -13.439 9.598 21.381 1.00 86.44 231 ALA A N 1
ATOM 1862 C CA . ALA A 1 231 ? -13.345 8.156 21.176 1.00 86.44 231 ALA A CA 1
ATOM 1863 C C . ALA A 1 231 ? -11.916 7.672 21.485 1.00 86.44 231 ALA A C 1
ATOM 1865 O O . ALA A 1 231 ? -10.998 8.494 21.543 1.00 86.44 231 ALA A O 1
ATOM 1866 N N . PRO A 1 232 ? -11.703 6.368 21.728 1.00 90.50 232 PRO A N 1
ATOM 1867 C CA . PRO A 1 232 ? -10.363 5.842 21.958 1.00 90.50 232 PRO A CA 1
ATOM 1868 C C . PRO A 1 232 ? -9.494 6.012 20.710 1.00 90.50 232 PRO A C 1
ATOM 1870 O O . PRO A 1 232 ? -9.928 5.741 19.589 1.00 90.50 232 PRO A O 1
ATOM 1873 N N . ALA A 1 233 ? -8.261 6.470 20.916 1.00 91.94 233 ALA A N 1
ATOM 1874 C CA . ALA A 1 233 ? -7.283 6.609 19.844 1.00 91.94 233 ALA A CA 1
ATOM 1875 C C . ALA A 1 233 ? -6.571 5.286 19.544 1.00 91.94 233 ALA A C 1
ATOM 1877 O O . ALA A 1 233 ? -5.999 5.149 18.472 1.00 91.94 233 ALA A O 1
ATOM 1878 N N . VAL A 1 234 ? -6.630 4.316 20.460 1.00 93.81 234 VAL A N 1
ATOM 1879 C CA . VAL A 1 234 ? -6.174 2.942 20.231 1.00 93.81 234 VAL A CA 1
ATOM 1880 C C . VAL A 1 234 ? -7.245 1.985 20.736 1.00 93.81 234 VAL A C 1
ATOM 1882 O O . VAL A 1 234 ? -7.717 2.129 21.867 1.00 93.81 234 VAL A O 1
ATOM 1885 N N . ILE A 1 235 ? -7.615 1.015 19.905 1.00 93.06 235 ILE A N 1
ATOM 1886 C CA . ILE A 1 235 ? -8.516 -0.082 20.269 1.00 93.06 235 ILE A CA 1
ATOM 1887 C C . ILE A 1 235 ? -7.818 -1.394 19.922 1.00 93.06 235 ILE A C 1
ATOM 1889 O O . ILE A 1 235 ? -7.381 -1.573 18.785 1.00 93.06 235 ILE A O 1
ATOM 1893 N N . GLU A 1 236 ? -7.719 -2.306 20.884 1.00 94.81 236 GLU A N 1
ATOM 1894 C CA . GLU A 1 236 ? -7.309 -3.692 20.654 1.00 94.81 236 GLU A CA 1
ATOM 1895 C C . GLU A 1 236 ? -8.519 -4.613 20.769 1.00 94.81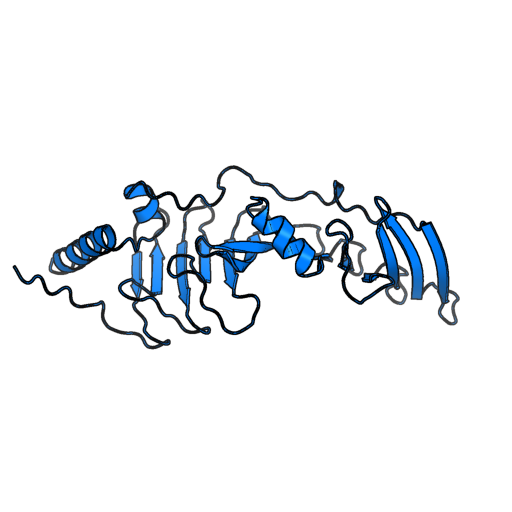 236 GLU A C 1
ATOM 1897 O O . GLU A 1 236 ? -9.365 -4.438 21.651 1.00 94.81 236 GLU A O 1
ATOM 1902 N N . TYR A 1 237 ? -8.568 -5.625 19.913 1.00 90.50 237 TYR A N 1
ATOM 1903 C CA . TYR A 1 237 ? -9.637 -6.613 19.866 1.00 90.50 237 TYR A CA 1
ATOM 1904 C C . TYR A 1 237 ? -9.084 -8.010 20.149 1.00 90.50 237 TYR A C 1
ATOM 1906 O O . TYR A 1 237 ? -7.894 -8.275 19.973 1.00 90.50 237 TYR A O 1
ATOM 1914 N N . ASN A 1 238 ? -9.952 -8.903 20.607 1.00 91.12 238 ASN A N 1
ATOM 1915 C CA . ASN A 1 238 ? -9.691 -10.333 20.689 1.00 91.12 238 ASN A CA 1
ATOM 1916 C C . ASN A 1 238 ? -9.915 -11.007 19.321 1.00 91.12 238 ASN A C 1
ATOM 1918 O O . ASN A 1 238 ? -10.586 -10.440 18.459 1.00 91.12 238 ASN A O 1
ATOM 1922 N N . PRO A 1 239 ? -9.432 -12.250 19.120 1.00 89.56 239 PRO A N 1
ATOM 1923 C CA . PRO A 1 239 ? -9.656 -13.006 17.883 1.00 89.56 239 PRO A CA 1
ATOM 1924 C C . PRO A 1 239 ? -11.105 -13.422 17.594 1.00 89.56 239 PRO A C 1
ATOM 1926 O O . PRO A 1 239 ? -11.313 -14.134 16.615 1.00 89.56 239 PRO A O 1
ATOM 1929 N N . ASP A 1 240 ? -12.060 -13.087 18.467 1.00 84.81 240 ASP A N 1
ATOM 1930 C CA . ASP A 1 240 ? -13.504 -13.239 18.243 1.00 84.81 240 ASP A CA 1
ATOM 1931 C C . ASP A 1 240 ? -14.176 -11.918 17.821 1.00 84.81 240 ASP A C 1
ATOM 1933 O O . ASP A 1 240 ? -15.382 -11.882 17.574 1.00 84.81 240 ASP A O 1
ATOM 1937 N N . GLY A 1 241 ? -13.393 -10.841 17.729 1.00 83.00 241 GLY A N 1
ATOM 1938 C CA . GLY A 1 241 ? -13.832 -9.494 17.404 1.00 83.00 241 GLY A CA 1
ATOM 1939 C C . GLY A 1 241 ? -14.154 -8.635 18.620 1.00 83.00 241 GLY A C 1
ATOM 1940 O O . GLY A 1 241 ? -14.239 -7.426 18.459 1.00 83.00 241 GLY A O 1
ATOM 1941 N N . SER A 1 242 ? -14.280 -9.198 19.827 1.00 82.88 242 SER A N 1
ATOM 1942 C CA . SER A 1 242 ? -14.657 -8.421 21.011 1.00 82.88 242 SER A CA 1
ATOM 1943 C C . SER A 1 242 ? -13.570 -7.429 21.426 1.00 82.88 242 SER A C 1
ATOM 1945 O O . SER A 1 242 ? -12.374 -7.703 21.317 1.00 82.88 242 SER A O 1
ATOM 1947 N N . VAL A 1 243 ? -13.973 -6.263 21.939 1.00 85.81 243 VAL A N 1
ATOM 1948 C CA . VAL A 1 243 ? -13.029 -5.251 22.437 1.00 85.81 243 VAL A CA 1
ATOM 1949 C C . VAL A 1 243 ? -12.256 -5.798 23.638 1.00 85.81 243 VAL A C 1
ATOM 1951 O O . VAL A 1 243 ? -12.833 -6.145 24.669 1.00 85.81 243 VAL A O 1
ATOM 1954 N N . LYS A 1 244 ? -10.930 -5.827 23.508 1.00 89.56 244 LYS A N 1
ATOM 1955 C CA . LYS A 1 244 ? -9.989 -6.241 24.550 1.00 89.56 244 LYS A CA 1
ATOM 1956 C C . LYS A 1 244 ? -9.503 -5.049 25.370 1.00 89.56 244 LYS A C 1
ATOM 1958 O O . LYS A 1 244 ? -9.431 -5.140 26.594 1.00 89.56 244 LYS A O 1
ATOM 1963 N N . GLU A 1 245 ? -9.147 -3.947 24.712 1.00 91.62 245 GLU A N 1
ATOM 1964 C CA . GLU A 1 245 ? -8.605 -2.754 25.368 1.00 91.62 245 GLU A CA 1
ATOM 1965 C C . GLU A 1 245 ? -8.936 -1.476 24.587 1.00 91.62 245 GLU A C 1
ATOM 1967 O O . GLU A 1 245 ? -8.947 -1.470 23.358 1.00 91.62 245 GLU A O 1
ATOM 1972 N N . GLU A 1 246 ? -9.153 -0.376 25.311 1.00 93.06 246 GLU A N 1
ATOM 1973 C CA . GLU A 1 246 ? -9.339 0.967 24.760 1.00 93.06 246 GLU A CA 1
ATOM 1974 C C . GLU A 1 246 ? -8.397 1.949 25.463 1.00 93.06 246 GLU A C 1
ATOM 1976 O O . GLU A 1 246 ? -8.402 2.044 26.693 1.00 93.06 246 GLU A O 1
ATOM 1981 N N . LYS A 1 247 ? -7.632 2.725 24.690 1.00 94.38 247 LYS A N 1
ATOM 1982 C CA . LYS A 1 247 ? -6.778 3.799 25.213 1.00 94.38 247 LYS A CA 1
ATOM 1983 C C . LYS A 1 247 ? -7.118 5.136 24.563 1.00 94.38 247 LYS A C 1
ATOM 1985 O O . LYS A 1 247 ? -7.352 5.230 23.354 1.00 94.38 247 LYS A O 1
ATOM 1990 N N . TYR A 1 248 ? -7.133 6.190 25.372 1.00 93.56 248 TYR A N 1
ATOM 1991 C CA . TYR A 1 248 ? -7.517 7.536 24.955 1.00 93.56 248 TYR A CA 1
ATOM 1992 C C . TYR A 1 248 ? -6.298 8.444 24.960 1.00 93.56 248 TYR A C 1
ATOM 1994 O O . TYR A 1 248 ? -5.550 8.483 25.932 1.00 93.56 248 TYR A O 1
ATOM 2002 N N . TYR A 1 249 ? -6.130 9.207 23.884 1.00 92.25 249 TYR A N 1
ATOM 2003 C CA . TYR A 1 249 ? -5.008 10.121 23.738 1.00 92.25 249 TYR A CA 1
ATOM 2004 C C . TYR A 1 249 ? -5.472 11.481 23.226 1.00 92.25 249 TYR A C 1
ATOM 2006 O O . TYR A 1 249 ? -6.376 11.573 22.389 1.00 92.25 249 TYR A O 1
ATOM 2014 N N . ARG A 1 250 ? -4.819 12.540 23.710 1.00 88.75 250 ARG A N 1
ATOM 2015 C CA . ARG A 1 250 ? -4.872 13.884 23.126 1.00 88.75 250 ARG A CA 1
ATOM 2016 C C . ARG A 1 250 ? -3.454 14.357 22.869 1.00 88.75 250 ARG A C 1
ATOM 2018 O O . ARG A 1 250 ? -2.679 14.506 23.807 1.00 88.75 250 ARG A O 1
ATOM 2025 N N . GLU A 1 251 ? -3.141 14.583 21.595 1.00 86.94 251 GLU A N 1
ATOM 2026 C CA . GLU A 1 251 ? -1.835 15.115 21.170 1.00 86.94 251 GLU A CA 1
ATOM 2027 C C . GLU A 1 251 ? -0.686 14.223 21.669 1.00 86.94 251 GLU A C 1
ATOM 2029 O O . GLU A 1 251 ? 0.310 14.689 22.218 1.00 86.94 251 GLU A O 1
ATOM 2034 N N . GLY A 1 252 ? -0.869 12.904 21.550 1.00 89.19 252 GLY A N 1
ATOM 2035 C CA . GLY A 1 252 ? 0.117 11.903 21.954 1.00 89.19 252 GLY A CA 1
ATOM 2036 C C . GLY A 1 252 ? 0.185 11.633 23.456 1.00 89.19 252 GLY A C 1
ATOM 2037 O O . GLY A 1 252 ? 0.889 10.716 23.868 1.00 89.19 252 GLY A O 1
ATOM 2038 N N . LYS A 1 253 ? -0.555 12.373 24.288 1.00 94.00 253 LYS A N 1
ATOM 2039 C CA . LYS A 1 253 ? -0.604 12.144 25.737 1.00 94.00 253 LYS A CA 1
ATOM 2040 C C . LYS A 1 253 ? -1.803 11.293 26.103 1.00 94.00 253 LYS A C 1
ATOM 2042 O O . LYS A 1 253 ? -2.929 11.624 25.731 1.00 94.00 253 LYS A O 1
ATOM 2047 N N . GLU A 1 254 ? -1.550 10.219 26.840 1.00 95.44 254 GLU A N 1
ATOM 2048 C CA . GLU A 1 254 ? -2.612 9.371 27.368 1.00 95.44 254 GLU A CA 1
ATOM 2049 C C . GLU A 1 254 ? -3.457 10.173 28.359 1.00 95.44 254 GLU A C 1
ATOM 2051 O O . GLU A 1 254 ? -2.936 10.885 29.221 1.00 95.44 254 GLU A O 1
ATOM 2056 N N . VAL A 1 255 ? -4.772 10.090 28.206 1.00 93.00 255 VAL A N 1
ATOM 2057 C CA . VAL A 1 255 ? -5.744 10.762 29.066 1.00 93.00 255 VAL A CA 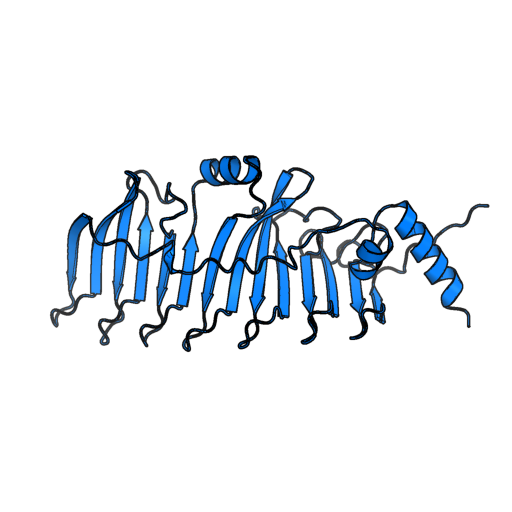1
ATOM 2058 C C . VAL A 1 255 ? -6.738 9.734 29.591 1.00 93.00 255 VAL A C 1
ATOM 2060 O O . VAL A 1 255 ? -6.992 8.730 28.922 1.00 93.00 255 VAL A O 1
ATOM 2063 N N . PRO A 1 256 ? -7.351 9.963 30.764 1.00 90.44 256 PRO A N 1
ATOM 2064 C CA . PRO A 1 256 ? -8.470 9.133 31.172 1.00 90.44 256 PRO A CA 1
ATOM 2065 C C . PRO A 1 256 ? -9.598 9.216 30.128 1.00 90.44 256 PRO A C 1
ATOM 2067 O O . PRO A 1 256 ? -9.748 10.247 29.455 1.00 90.44 256 PRO A O 1
ATOM 2070 N N . PRO A 1 257 ? -10.428 8.166 30.006 1.00 85.88 257 PRO A N 1
ATOM 2071 C CA . PRO A 1 257 ? -11.603 8.205 29.150 1.00 85.88 257 PRO A CA 1
ATOM 2072 C C . PRO A 1 257 ? -12.480 9.424 29.475 1.00 85.88 257 PRO A C 1
ATOM 2074 O O . PRO A 1 257 ? -12.605 9.779 30.653 1.00 85.88 257 PRO A O 1
ATOM 2077 N N . PRO A 1 258 ? -13.129 10.049 28.478 1.00 78.62 258 PRO A N 1
ATOM 2078 C CA . PRO A 1 258 ? -13.993 11.194 28.717 1.00 78.62 258 PRO A CA 1
ATOM 2079 C C . PRO A 1 258 ? -15.087 10.853 29.739 1.00 78.62 258 PRO A C 1
ATOM 2081 O O . PRO A 1 258 ? -15.728 9.797 29.682 1.00 78.62 258 PRO A O 1
ATOM 2084 N N . THR A 1 259 ? -15.281 11.755 30.700 1.00 72.94 259 THR A N 1
ATOM 2085 C CA . THR A 1 259 ? -16.338 11.654 31.704 1.00 72.94 259 THR A CA 1
ATOM 2086 C C . THR A 1 259 ? -17.669 11.952 31.028 1.00 72.94 259 THR A C 1
ATOM 2088 O O . THR A 1 259 ? -17.913 13.078 30.596 1.00 72.94 259 THR A O 1
ATOM 2091 N N . ILE A 1 260 ? -18.537 10.949 30.918 1.00 63.41 260 ILE A N 1
ATOM 2092 C CA . ILE A 1 260 ? -19.901 11.163 30.435 1.00 63.41 260 ILE A CA 1
ATOM 2093 C C . ILE A 1 260 ? -20.695 11.688 31.616 1.00 63.41 260 ILE A C 1
ATOM 2095 O O . ILE A 1 260 ? -21.081 10.938 32.511 1.00 63.41 260 ILE A O 1
ATOM 2099 N N . ASN A 1 261 ? -20.882 13.002 31.648 1.00 51.97 261 ASN A N 1
ATOM 2100 C CA . ASN A 1 261 ? -21.802 13.609 32.589 1.00 51.97 261 ASN A CA 1
ATOM 2101 C C . ASN A 1 261 ? -23.220 13.265 32.132 1.00 51.97 261 ASN A C 1
ATOM 2103 O O . ASN A 1 261 ? -23.787 13.962 31.293 1.00 51.97 261 ASN A O 1
ATOM 2107 N N . ASN A 1 262 ? -23.790 12.203 32.702 1.00 43.75 262 ASN A N 1
ATOM 2108 C CA . ASN A 1 262 ? -25.230 11.963 32.685 1.00 43.75 262 ASN A CA 1
ATOM 2109 C C . ASN A 1 262 ? -25.900 13.068 33.514 1.00 43.75 262 ASN A C 1
ATOM 2111 O O . ASN A 1 262 ? -26.234 12.871 34.682 1.00 43.75 262 ASN A O 1
ATOM 2115 N N . ARG A 1 263 ? -26.034 14.271 32.951 1.00 37.66 263 ARG A N 1
ATOM 2116 C CA . ARG A 1 263 ? -26.993 15.239 33.477 1.00 37.66 263 ARG A CA 1
ATOM 2117 C C . ARG A 1 263 ? -28.366 14.782 32.999 1.00 37.66 263 ARG A C 1
ATOM 2119 O O . ARG A 1 263 ? -28.704 14.969 31.835 1.00 37.66 263 ARG A O 1
ATOM 2126 N N . HIS A 1 264 ? -29.040 14.073 33.903 1.00 36.38 264 HIS A N 1
ATOM 2127 C CA . HIS A 1 264 ? -30.476 13.820 33.879 1.00 36.38 264 HIS A CA 1
ATOM 2128 C C . HIS A 1 264 ? -31.264 15.129 33.848 1.00 36.38 264 HIS A C 1
ATOM 2130 O O . HIS A 1 264 ? -30.775 16.116 34.450 1.00 36.38 264 HIS A O 1
#

Foldseek 3Di:
DPPPPQVVVLLVVCLVPVADDPVSCVVSVNDPCPPPPDPPPPDCVQQDPAPFPDWDDFDADPVRQTAKTWGWGDDPNFIWIWIWGADPPLSATAKIAIAGPVGLAGQDQSHWRMWGADSVNATAKTFHGHDPVCVLCCQVVVDAWAWGMWGADNVGATAKTKIWGADPVRAIKMKIFGADSVRQTAKIAIGHPPLFAFDPLRDFRMWGADPVRATAKTAGDGSNAQAHPLAFRIWGADNVNHTDDGWHDDRNDTDPHDDPPPPD

Radius of gyration: 23.38 Å; chains: 1; bounding box: 66×34×70 Å